Protein AF-A0A7J4PTR2-F1 (afdb_monomer_lite)

pLDDT: mean 73.61, std 22.55, range [26.55, 96.69]

Secondary structure (DSSP, 8-state):
-PPPEEEETT--S--EEHHHHHHH-B-TTS-BEEESS-PPPPHHHHHHGGGS-HHHHHHHHHHHHHTTSS-HHHHHHHHHHTT--SS---SPPPEEEEEEE---TTS----HHHHHHHHHHHHTT-SSEEEEEEE-SSHHHHHHHHHHH--SEEEEES-----S--GGGG--SS---------PPPP--PPPPPPPP-

Sequence (198 aa):
MKKIMYSSTNGHPELLDFKGALLKGQAPDKGLYVPQEIPRISKDELIGFSEMEYPEIALRVMRPYLGNLIPEEDLVAILKDAHDFPEPLENPRPLRLFFAASSPTDLVNLEYELEVKYLLRAISGLEDIAFDSGDLGSFQDLRDHVEQFQPHVVHLTGHGSVVKKCPCADRWTGQTRRSARSARPRWTTFRPWATSPP

Structure (mmCIF, N/CA/C/O backbone):
data_AF-A0A7J4PTR2-F1
#
_entry.id   AF-A0A7J4PTR2-F1
#
loop_
_atom_site.group_PDB
_atom_site.id
_atom_site.type_symbol
_atom_site.label_atom_id
_atom_site.label_alt_id
_atom_site.label_comp_id
_atom_site.label_asym_id
_atom_site.label_entity_id
_atom_site.label_seq_id
_atom_site.pdbx_PDB_ins_code
_atom_site.Cartn_x
_atom_site.Cartn_y
_atom_site.Cartn_z
_atom_site.occupancy
_atom_site.B_iso_or_equiv
_atom_site.auth_seq_id
_atom_site.auth_comp_id
_atom_site.auth_asym_id
_atom_site.auth_atom_id
_atom_site.pdbx_PDB_model_num
ATOM 1 N N . MET A 1 1 ? -11.845 9.930 -15.629 1.00 65.88 1 MET A N 1
ATOM 2 C CA . MET A 1 1 ? -10.702 9.890 -14.686 1.00 65.88 1 MET A CA 1
ATOM 3 C C . MET A 1 1 ? -9.398 9.856 -15.464 1.00 65.88 1 MET A C 1
ATOM 5 O O . MET A 1 1 ? -9.382 9.317 -16.566 1.00 65.88 1 MET A O 1
ATOM 9 N N . LYS A 1 2 ? -8.324 10.437 -14.915 1.00 77.25 2 LYS A N 1
ATOM 10 C CA . LYS A 1 2 ? -6.976 10.332 -15.491 1.00 77.25 2 LYS A CA 1
ATOM 11 C C . LYS A 1 2 ? -6.468 8.899 -15.311 1.00 77.25 2 LYS A C 1
ATOM 13 O O . LYS A 1 2 ? -6.647 8.314 -14.250 1.00 77.25 2 LYS A O 1
ATOM 18 N N . LYS A 1 3 ? -5.863 8.342 -16.356 1.00 86.75 3 LYS A N 1
ATOM 19 C CA . LYS A 1 3 ? -5.281 6.998 -16.353 1.00 86.75 3 LYS A CA 1
ATOM 20 C C . LYS A 1 3 ? -3.864 7.056 -15.771 1.00 86.75 3 LYS A C 1
ATOM 22 O O . LYS A 1 3 ? -3.062 7.857 -16.247 1.00 86.75 3 LYS A O 1
ATOM 27 N N . ILE A 1 4 ? -3.575 6.243 -14.753 1.00 94.94 4 ILE A N 1
ATOM 28 C CA . ILE A 1 4 ? -2.247 6.159 -14.126 1.00 94.94 4 ILE A CA 1
ATOM 29 C C . ILE A 1 4 ? -1.371 5.190 -14.920 1.00 94.94 4 ILE A C 1
ATOM 31 O O . ILE A 1 4 ? -1.803 4.092 -15.276 1.00 94.94 4 ILE A O 1
ATOM 35 N N . MET A 1 5 ? -0.143 5.621 -15.196 1.00 95.56 5 MET A N 1
ATOM 36 C CA . MET A 1 5 ? 0.878 4.813 -15.856 1.00 95.56 5 MET A CA 1
ATOM 37 C C . MET A 1 5 ? 1.827 4.213 -14.819 1.00 95.56 5 MET A C 1
ATOM 39 O O . MET A 1 5 ? 2.016 4.778 -13.745 1.00 95.56 5 MET A O 1
ATOM 43 N N . TYR A 1 6 ? 2.434 3.085 -15.160 1.00 96.69 6 TYR A N 1
ATOM 44 C CA . TYR A 1 6 ? 3.312 2.290 -14.318 1.00 96.69 6 TYR A CA 1
ATOM 45 C C . TYR A 1 6 ? 4.692 2.187 -14.962 1.00 96.69 6 TYR A C 1
ATOM 47 O O . TYR A 1 6 ? 4.808 1.876 -16.149 1.00 96.69 6 TYR A O 1
ATOM 55 N N . SER A 1 7 ? 5.732 2.429 -14.168 1.00 96.56 7 SER A N 1
ATOM 56 C CA . SER A 1 7 ? 7.142 2.341 -14.562 1.00 96.56 7 SER A CA 1
ATOM 57 C C . SER A 1 7 ? 7.864 1.263 -13.762 1.00 96.56 7 SER A C 1
ATOM 59 O O . SER A 1 7 ? 7.457 0.950 -12.644 1.00 96.56 7 SER A O 1
ATOM 61 N N . SER A 1 8 ? 8.955 0.722 -14.307 1.00 96.25 8 SER A N 1
ATOM 62 C CA . SER A 1 8 ? 9.816 -0.192 -13.551 1.00 96.25 8 SER A CA 1
ATOM 63 C C . SER A 1 8 ? 10.623 0.552 -12.485 1.00 96.25 8 SER A C 1
ATOM 65 O O . SER A 1 8 ? 11.192 1.610 -12.758 1.00 96.25 8 SER A O 1
ATOM 67 N N . THR A 1 9 ? 10.760 -0.043 -11.300 1.00 93.81 9 THR A N 1
ATOM 68 C CA . THR A 1 9 ? 11.669 0.430 -10.239 1.00 93.81 9 THR A CA 1
ATOM 69 C C . THR A 1 9 ? 13.143 0.458 -10.655 1.00 93.81 9 THR A C 1
ATOM 71 O O . THR A 1 9 ? 13.921 1.188 -10.051 1.00 93.81 9 THR A O 1
ATOM 74 N N . ASN A 1 10 ? 13.532 -0.318 -11.673 1.00 94.44 10 ASN A N 1
ATOM 75 C CA . ASN A 1 10 ? 14.910 -0.403 -12.170 1.00 94.44 10 ASN A CA 1
ATOM 76 C C . ASN A 1 10 ? 15.168 0.510 -13.388 1.00 94.44 10 ASN A C 1
ATOM 78 O O . ASN A 1 10 ? 16.285 0.549 -13.904 1.00 94.44 10 ASN A O 1
ATOM 82 N N . GLY A 1 11 ? 14.166 1.286 -13.820 1.00 91.06 11 GLY A N 1
ATOM 83 C CA . GLY A 1 11 ? 14.326 2.312 -14.851 1.00 91.06 11 GLY A CA 1
ATOM 84 C C . GLY A 1 11 ? 14.142 1.839 -16.295 1.00 91.06 11 GLY A C 1
ATOM 85 O O . GLY A 1 11 ? 14.478 2.592 -17.210 1.00 91.06 11 GLY A O 1
ATOM 86 N N . HIS A 1 12 ? 13.600 0.637 -16.540 1.00 92.06 12 HIS A N 1
ATOM 87 C CA . HIS A 1 12 ? 13.198 0.239 -17.894 1.00 92.06 12 HIS A CA 1
ATOM 88 C C . HIS A 1 12 ? 12.240 1.274 -18.521 1.00 92.06 12 HIS A C 1
ATOM 90 O O . HIS A 1 12 ? 11.290 1.703 -17.860 1.00 92.06 12 HIS A O 1
ATOM 96 N N . PRO A 1 13 ? 12.445 1.664 -19.796 1.00 91.81 13 PRO A N 1
ATOM 97 C CA . PRO A 1 13 ? 11.768 2.815 -20.407 1.00 91.81 13 PRO A CA 1
ATOM 98 C C . PRO A 1 13 ? 10.290 2.582 -20.752 1.00 91.81 13 PRO A C 1
ATOM 100 O O . PRO A 1 13 ? 9.563 3.526 -21.052 1.00 91.81 13 PRO A O 1
ATOM 103 N N . GLU A 1 14 ? 9.840 1.330 -20.762 1.00 93.12 14 GLU A N 1
ATOM 104 C CA . GLU A 1 14 ? 8.458 0.982 -21.090 1.00 93.12 14 GLU A CA 1
ATOM 105 C C . GLU A 1 14 ? 7.494 1.381 -19.968 1.00 93.12 14 GLU A C 1
ATOM 107 O O . GLU A 1 14 ? 7.627 0.935 -18.826 1.00 93.12 14 GLU A O 1
ATOM 112 N N . LEU A 1 15 ? 6.484 2.170 -20.334 1.00 95.38 15 LEU A N 1
ATOM 113 C CA . LEU A 1 15 ? 5.376 2.543 -19.465 1.00 95.38 15 LEU A CA 1
ATOM 114 C C . LEU A 1 15 ? 4.139 1.735 -19.825 1.00 95.38 15 LEU A C 1
ATOM 116 O O . LEU A 1 15 ? 3.726 1.702 -20.984 1.00 95.38 15 LEU A O 1
ATOM 120 N N . LEU A 1 16 ? 3.524 1.129 -18.816 1.00 95.31 16 LEU A N 1
ATOM 121 C CA . LEU A 1 16 ? 2.303 0.345 -18.973 1.00 95.31 16 LEU A CA 1
ATOM 122 C C . LEU A 1 16 ? 1.160 0.974 -18.194 1.00 95.31 16 LEU A C 1
ATOM 124 O O . LEU A 1 16 ? 1.367 1.728 -17.251 1.00 95.31 16 LEU A O 1
ATOM 128 N N . ASP A 1 17 ? -0.066 0.673 -18.588 1.00 94.69 17 ASP A N 1
ATOM 129 C CA . ASP A 1 17 ? -1.208 0.914 -17.719 1.00 94.69 17 ASP A CA 1
ATOM 130 C C . ASP A 1 17 ? -1.363 -0.222 -16.699 1.00 94.69 17 ASP A C 1
ATOM 132 O O . ASP A 1 17 ? -0.625 -1.208 -16.744 1.00 94.69 17 ASP A O 1
ATOM 136 N N . PHE A 1 18 ? -2.331 -0.106 -15.785 1.00 94.94 18 PHE A N 1
ATOM 137 C CA . PHE A 1 18 ? -2.573 -1.149 -14.784 1.00 94.94 18 PHE A CA 1
ATOM 138 C C . PHE A 1 18 ? -2.776 -2.533 -15.416 1.00 94.94 18 PHE A C 1
ATOM 140 O O . PHE A 1 18 ? -2.207 -3.511 -14.94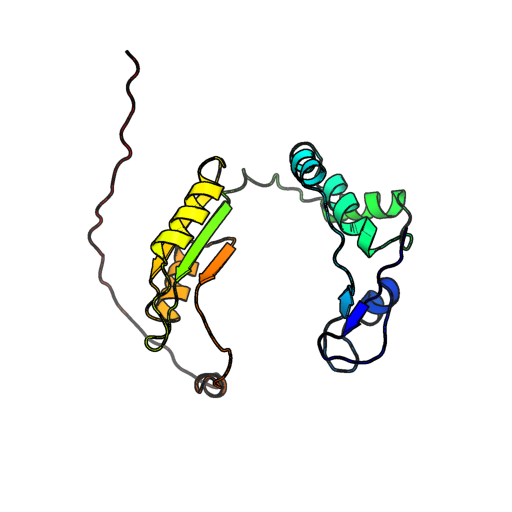3 1.00 94.94 18 PHE A O 1
ATOM 147 N N . LYS A 1 19 ? -3.547 -2.627 -16.512 1.00 95.06 19 LYS A N 1
ATOM 148 C CA . LYS A 1 19 ? -3.805 -3.900 -17.202 1.00 95.06 19 LYS A CA 1
ATOM 149 C C . LYS A 1 19 ? -2.508 -4.511 -17.733 1.00 95.06 19 LYS A C 1
ATOM 151 O O . LYS A 1 19 ? -2.275 -5.701 -17.544 1.00 95.06 19 LYS A O 1
ATOM 156 N N . GLY A 1 20 ? -1.675 -3.708 -18.390 1.00 94.88 20 GLY A N 1
ATOM 157 C CA . GLY A 1 20 ? -0.383 -4.137 -18.912 1.00 94.88 20 GLY A CA 1
ATOM 158 C C . GLY A 1 20 ? 0.564 -4.570 -17.798 1.00 94.88 20 GLY A C 1
ATOM 159 O O . GLY A 1 20 ? 1.147 -5.646 -17.889 1.00 94.88 20 GLY A O 1
ATOM 160 N N . ALA A 1 21 ? 0.671 -3.777 -16.729 1.00 95.00 21 ALA A N 1
ATOM 161 C CA . ALA A 1 21 ? 1.495 -4.105 -15.569 1.00 95.00 21 ALA A CA 1
ATOM 162 C C . ALA A 1 21 ? 1.035 -5.408 -14.891 1.00 95.00 21 ALA A C 1
ATOM 164 O O . ALA A 1 21 ? 1.861 -6.275 -14.612 1.00 95.00 21 ALA A O 1
ATOM 165 N N . LEU A 1 22 ? -0.278 -5.586 -14.705 1.00 94.19 22 LEU A N 1
ATOM 166 C CA . LEU A 1 22 ? -0.866 -6.786 -14.109 1.00 94.19 22 LEU A CA 1
ATOM 167 C C . LEU A 1 22 ? -0.578 -8.042 -14.940 1.00 94.19 22 LEU A C 1
ATOM 169 O O . LEU A 1 22 ? -0.133 -9.048 -14.398 1.00 94.19 22 LEU A O 1
ATOM 173 N N . LEU A 1 23 ? -0.822 -7.988 -16.254 1.00 94.88 23 LEU A N 1
ATOM 174 C CA . LEU A 1 23 ? -0.641 -9.144 -17.139 1.00 94.88 23 LEU A CA 1
ATOM 175 C C . LEU A 1 23 ? 0.831 -9.499 -17.354 1.00 94.88 23 LEU A C 1
ATOM 177 O O . LEU A 1 23 ? 1.154 -10.663 -17.580 1.00 94.88 23 LEU A O 1
ATOM 181 N N . LYS A 1 24 ? 1.723 -8.508 -17.303 1.00 94.38 24 LYS A N 1
ATOM 182 C CA . LYS A 1 24 ? 3.162 -8.722 -17.465 1.00 94.38 24 LYS A CA 1
ATOM 183 C C . LYS A 1 24 ? 3.826 -9.224 -16.182 1.00 94.38 24 LYS A C 1
ATOM 185 O O . LYS A 1 24 ? 4.799 -9.970 -16.255 1.00 94.38 24 LYS A O 1
ATOM 190 N N . GLY A 1 25 ? 3.301 -8.840 -15.019 1.00 92.94 25 GLY A N 1
ATOM 191 C CA . GLY A 1 25 ? 3.857 -9.204 -13.721 1.00 92.94 25 GLY A CA 1
ATOM 192 C C . GLY A 1 25 ? 5.179 -8.484 -13.452 1.00 92.94 25 GLY A C 1
ATOM 193 O O . GLY A 1 25 ? 5.188 -7.319 -13.059 1.00 92.94 25 GLY A O 1
ATOM 194 N N . GLN A 1 26 ? 6.306 -9.172 -13.647 1.00 93.31 26 GLN A N 1
ATOM 195 C CA . GLN A 1 26 ? 7.640 -8.601 -13.434 1.00 93.31 26 GLN A CA 1
ATOM 196 C C . GLN A 1 26 ? 8.107 -7.809 -14.665 1.00 93.31 26 GLN A C 1
ATOM 198 O O . GLN A 1 26 ? 7.910 -8.232 -15.807 1.00 93.31 26 GLN A O 1
ATOM 203 N N . ALA A 1 27 ? 8.753 -6.662 -14.444 1.00 93.12 27 ALA A N 1
ATOM 204 C CA . ALA A 1 27 ? 9.316 -5.875 -15.534 1.00 93.12 27 ALA A CA 1
ATOM 205 C C . ALA A 1 27 ? 10.506 -6.607 -16.202 1.00 93.12 27 ALA A C 1
ATOM 207 O O . ALA A 1 27 ? 11.182 -7.411 -15.552 1.00 93.12 27 ALA A O 1
ATOM 208 N N . PRO A 1 28 ? 10.817 -6.337 -17.488 1.00 91.94 28 PRO A N 1
ATOM 209 C CA . PRO A 1 28 ? 11.892 -7.034 -18.212 1.00 91.94 28 PRO A CA 1
ATOM 210 C C . PRO A 1 28 ? 13.283 -6.887 -17.579 1.00 91.94 28 PRO A C 1
ATOM 212 O O . PRO A 1 28 ? 14.132 -7.767 -17.700 1.00 91.94 28 PRO A O 1
ATOM 215 N N . ASP A 1 29 ? 13.509 -5.781 -16.875 1.00 92.81 29 ASP A N 1
ATOM 216 C CA . ASP A 1 29 ? 14.728 -5.465 -16.129 1.00 92.81 29 ASP A CA 1
ATOM 217 C C . ASP A 1 29 ? 14.736 -6.050 -14.703 1.00 92.81 29 ASP A C 1
ATOM 219 O O . ASP A 1 29 ? 15.536 -5.636 -13.861 1.00 92.81 29 ASP A O 1
ATOM 223 N N . LYS A 1 30 ? 13.837 -7.005 -14.421 1.00 92.88 30 LYS A N 1
ATOM 224 C CA . LYS A 1 30 ? 13.610 -7.632 -13.109 1.00 92.88 30 LYS A CA 1
ATOM 225 C C . LYS A 1 30 ? 13.152 -6.657 -12.016 1.00 92.88 30 LYS A C 1
ATOM 227 O O . LYS A 1 30 ? 13.164 -7.019 -10.841 1.00 92.88 30 LYS A O 1
ATOM 232 N N . GLY A 1 31 ? 12.760 -5.437 -12.385 1.00 92.12 31 GLY A N 1
ATOM 233 C CA . GLY A 1 31 ? 12.116 -4.494 -11.480 1.00 92.12 31 GLY A CA 1
ATOM 234 C C . GLY A 1 31 ? 10.638 -4.820 -11.256 1.00 92.12 31 GLY A C 1
ATOM 235 O O . GLY A 1 31 ? 10.073 -5.742 -11.852 1.00 92.12 31 GLY A O 1
ATOM 236 N N . LEU A 1 32 ? 10.001 -4.037 -10.388 1.00 94.88 32 LEU A N 1
ATOM 237 C CA . LEU A 1 32 ? 8.560 -4.092 -10.147 1.00 94.88 32 LEU A CA 1
ATOM 238 C C . LEU A 1 32 ? 7.879 -2.903 -10.822 1.00 94.88 32 LEU A C 1
ATOM 240 O O . LEU A 1 32 ? 8.439 -1.809 -10.868 1.00 94.88 32 LEU A O 1
ATOM 244 N N . TYR A 1 33 ? 6.665 -3.105 -11.329 1.00 96.06 33 TYR A N 1
ATOM 245 C CA . TYR A 1 33 ? 5.853 -2.001 -11.827 1.00 96.06 33 TYR A CA 1
ATOM 246 C C . TYR A 1 33 ? 5.258 -1.214 -10.659 1.00 96.06 33 TYR A C 1
ATOM 248 O O . TYR A 1 33 ? 4.528 -1.762 -9.836 1.00 96.06 33 TYR A O 1
ATOM 256 N N . VAL A 1 34 ? 5.544 0.085 -10.613 1.00 95.75 34 VAL A N 1
ATOM 257 C CA . VAL A 1 34 ? 4.998 1.031 -9.632 1.00 95.75 34 VAL A CA 1
ATOM 258 C C . VAL A 1 34 ? 4.281 2.172 -10.351 1.00 95.75 34 VAL A C 1
ATOM 260 O O . VAL A 1 34 ? 4.706 2.555 -11.444 1.00 95.75 34 VAL A O 1
ATOM 263 N N . PRO A 1 35 ? 3.192 2.717 -9.786 1.00 95.94 35 PRO A N 1
ATOM 264 C CA . PRO A 1 35 ? 2.474 3.823 -10.405 1.00 95.94 35 PRO A CA 1
ATOM 265 C C . PRO A 1 35 ? 3.345 5.087 -10.413 1.00 95.94 35 PRO A C 1
ATOM 267 O O . PRO A 1 35 ? 4.014 5.395 -9.429 1.00 95.94 35 PRO A O 1
ATOM 270 N N . GLN A 1 36 ? 3.306 5.849 -11.506 1.00 95.06 36 GLN A N 1
ATOM 271 C CA . GLN A 1 36 ? 4.031 7.121 -11.625 1.00 95.06 36 GLN A CA 1
ATOM 272 C C . GLN A 1 36 ? 3.491 8.208 -10.690 1.00 95.06 36 GLN A C 1
ATOM 274 O O . GLN A 1 36 ? 4.206 9.142 -10.339 1.00 95.06 36 GLN A O 1
ATOM 279 N N . GLU A 1 37 ? 2.225 8.096 -10.295 1.00 93.00 37 GLU A N 1
ATOM 280 C CA . GLU A 1 37 ? 1.564 9.019 -9.383 1.00 93.00 37 GLU A CA 1
ATOM 281 C C . GLU A 1 37 ? 0.821 8.213 -8.320 1.00 93.00 37 GLU A C 1
ATOM 283 O O . GLU A 1 37 ? 0.115 7.256 -8.638 1.00 93.00 37 GLU A O 1
ATOM 288 N N . ILE A 1 38 ? 0.960 8.617 -7.057 1.00 94.00 38 ILE A N 1
ATOM 289 C CA . ILE A 1 38 ? 0.180 8.063 -5.949 1.00 94.00 38 ILE A CA 1
ATOM 290 C C . ILE A 1 38 ? -1.062 8.954 -5.770 1.00 94.00 38 ILE A C 1
ATOM 292 O O . ILE A 1 38 ? -0.904 10.136 -5.438 1.00 94.00 38 ILE A O 1
ATOM 296 N N . PRO A 1 39 ? -2.283 8.432 -5.999 1.00 92.81 39 PRO A N 1
ATOM 297 C CA . PRO A 1 39 ? -3.530 9.125 -5.699 1.00 92.81 39 PRO A CA 1
ATOM 298 C C . PRO A 1 39 ? -3.541 9.639 -4.263 1.00 92.81 39 PRO A C 1
ATOM 300 O O . PRO A 1 39 ? -3.171 8.928 -3.330 1.00 92.81 39 PRO A O 1
ATOM 303 N N . ARG A 1 40 ? -3.973 10.885 -4.083 1.00 93.06 40 ARG A N 1
ATOM 304 C CA . ARG A 1 40 ? -4.115 11.478 -2.755 1.00 93.06 40 ARG A CA 1
ATOM 305 C C . ARG A 1 40 ? -5.539 11.285 -2.269 1.00 93.06 40 ARG A C 1
ATOM 307 O O . ARG A 1 40 ? -6.472 11.665 -2.969 1.00 93.06 40 ARG A O 1
ATOM 314 N N . ILE A 1 41 ? -5.667 10.755 -1.062 1.00 92.56 41 ILE A N 1
ATOM 315 C CA . ILE A 1 41 ? -6.923 10.692 -0.319 1.00 92.56 41 ILE A CA 1
ATOM 316 C C . ILE A 1 41 ? -6.925 11.884 0.638 1.00 92.56 41 ILE A C 1
ATOM 318 O O . ILE A 1 41 ? -5.910 12.165 1.284 1.00 92.56 41 ILE A O 1
ATOM 322 N N . SER A 1 42 ? -8.019 12.645 0.665 1.00 93.56 42 SER A N 1
ATOM 323 C CA . SER A 1 42 ? -8.112 13.816 1.538 1.00 93.56 42 SER A CA 1
ATOM 324 C C . SER A 1 42 ? -8.240 13.390 3.003 1.00 93.56 42 SER A C 1
ATOM 326 O O . SER A 1 42 ? -8.644 12.270 3.311 1.00 93.56 42 SER A O 1
ATOM 328 N N . LYS A 1 43 ? -7.909 14.294 3.931 1.00 91.88 43 LYS A N 1
ATOM 329 C CA . LYS A 1 43 ? -8.070 14.016 5.363 1.00 91.88 43 LYS A CA 1
ATOM 330 C C . LYS A 1 43 ? -9.534 13.736 5.723 1.00 91.88 43 LYS A C 1
ATOM 332 O O . LYS A 1 43 ? -9.790 12.819 6.491 1.00 91.88 43 LYS A O 1
ATOM 337 N N . ASP A 1 44 ? -10.466 14.492 5.148 1.00 93.50 44 ASP A N 1
ATOM 338 C CA . ASP A 1 44 ? -11.901 14.321 5.399 1.00 93.50 44 ASP A CA 1
ATOM 339 C C . ASP A 1 44 ? -12.404 12.972 4.870 1.00 93.50 44 ASP A C 1
ATOM 341 O O . ASP A 1 44 ? -13.198 12.305 5.524 1.00 93.50 44 ASP A O 1
ATOM 345 N N . GLU A 1 45 ? -11.889 12.529 3.720 1.00 92.31 45 GLU A N 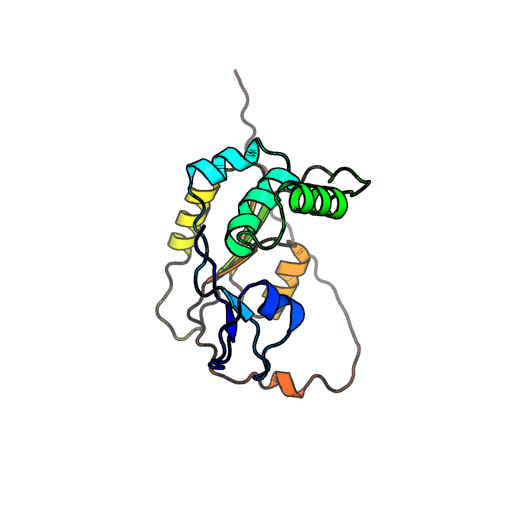1
ATOM 346 C CA . GLU A 1 45 ? -12.212 11.216 3.161 1.00 92.31 45 GLU A CA 1
ATOM 347 C C . GLU A 1 45 ? -11.650 10.077 4.021 1.00 92.31 45 GLU A C 1
ATOM 349 O O . GLU A 1 45 ? -12.368 9.121 4.293 1.00 92.31 45 GLU A O 1
ATOM 354 N N . LEU A 1 46 ? -10.417 10.210 4.526 1.00 92.31 46 LEU A N 1
ATOM 355 C CA . LEU A 1 46 ? -9.838 9.245 5.467 1.00 92.31 46 LEU A CA 1
ATOM 356 C C . LEU A 1 46 ? -10.625 9.156 6.778 1.00 92.31 46 LEU A C 1
ATOM 358 O O . LEU A 1 46 ? -10.780 8.061 7.308 1.00 92.31 46 LEU A O 1
ATOM 362 N N . ILE A 1 47 ? -11.114 10.284 7.303 1.00 90.94 47 ILE A N 1
ATOM 363 C CA . ILE A 1 47 ? -11.973 10.290 8.495 1.00 90.94 47 ILE A CA 1
ATOM 364 C C . ILE A 1 47 ? -13.289 9.569 8.189 1.00 90.94 47 ILE A C 1
ATOM 366 O O . ILE A 1 47 ? -13.718 8.742 8.981 1.00 90.94 47 ILE A O 1
ATOM 370 N N . GLY A 1 48 ? -13.888 9.810 7.020 1.00 91.12 48 GLY A N 1
ATOM 371 C CA . GLY A 1 48 ? -15.122 9.137 6.611 1.00 91.12 48 GLY A CA 1
ATOM 372 C C . GLY A 1 48 ? -14.996 7.616 6.470 1.00 91.12 48 GLY A C 1
ATOM 373 O O . GLY A 1 48 ? -16.001 6.919 6.558 1.00 91.12 48 GLY A O 1
ATOM 374 N N . PHE A 1 49 ? -13.787 7.072 6.294 1.00 92.50 49 PHE A N 1
ATOM 375 C CA . PHE A 1 49 ? -13.589 5.623 6.188 1.00 92.50 49 PHE A CA 1
ATOM 376 C C . PHE A 1 49 ? -13.943 4.866 7.471 1.00 92.50 49 PHE A C 1
ATOM 378 O O . PHE A 1 49 ? -14.288 3.695 7.377 1.00 92.50 49 PHE A O 1
ATOM 385 N N . SER A 1 50 ? -13.904 5.493 8.653 1.00 86.75 50 SER A N 1
ATOM 386 C CA . SER A 1 50 ? -14.290 4.809 9.899 1.00 86.75 50 SER A CA 1
ATOM 387 C C . SER A 1 50 ? -15.770 4.423 9.952 1.00 86.75 50 SER A C 1
ATOM 389 O O . SER A 1 50 ? -16.151 3.594 10.770 1.00 86.75 50 SER A O 1
ATOM 391 N N . GLU A 1 51 ? -16.601 5.043 9.113 1.00 90.56 51 GLU A N 1
ATOM 392 C CA . GLU A 1 51 ? -18.046 4.809 9.039 1.00 90.56 51 GLU A CA 1
ATOM 393 C C . GLU A 1 51 ? -18.444 3.919 7.846 1.00 90.56 51 GLU A C 1
ATOM 395 O O . GLU A 1 51 ? -19.630 3.681 7.633 1.00 90.56 51 GLU A O 1
ATOM 400 N N . MET A 1 52 ? -17.473 3.456 7.048 1.00 88.44 52 MET A N 1
ATOM 401 C CA . MET A 1 52 ? -17.707 2.693 5.819 1.00 88.44 52 MET A CA 1
ATOM 402 C C . MET A 1 52 ? -17.419 1.207 6.005 1.00 88.44 52 MET A C 1
ATOM 404 O O . MET A 1 52 ? -16.521 0.808 6.747 1.00 88.44 52 MET A O 1
ATOM 408 N N . GLU A 1 53 ? -18.124 0.382 5.236 1.00 86.50 53 GLU A N 1
ATOM 409 C CA . GLU A 1 53 ? -17.816 -1.042 5.147 1.00 86.50 53 GLU A CA 1
ATOM 410 C C . GLU A 1 53 ? -16.513 -1.263 4.364 1.00 86.50 53 GLU A C 1
ATOM 412 O O . GLU A 1 53 ? -16.197 -0.542 3.410 1.00 86.50 53 GLU A O 1
ATOM 417 N N . TYR A 1 54 ? -15.754 -2.306 4.712 1.00 85.38 54 TYR A N 1
ATOM 418 C CA . TYR A 1 54 ? -14.452 -2.580 4.090 1.00 85.38 54 TYR A CA 1
ATOM 419 C C . TYR A 1 54 ? -14.481 -2.611 2.544 1.00 85.38 54 TYR A C 1
ATOM 421 O O . TYR A 1 54 ? -13.612 -1.983 1.929 1.00 85.38 54 TYR A O 1
ATOM 429 N N . PRO A 1 55 ? -15.464 -3.255 1.871 1.00 88.94 55 PRO A N 1
ATOM 430 C CA . PRO A 1 55 ? -15.531 -3.254 0.408 1.00 88.94 55 PRO A CA 1
ATOM 431 C C . PRO A 1 55 ? -15.702 -1.855 -0.199 1.00 88.94 55 PRO A C 1
ATOM 433 O O . PRO A 1 55 ? -15.224 -1.602 -1.306 1.00 88.94 55 PRO A O 1
ATOM 436 N N . GLU A 1 56 ? -16.353 -0.933 0.513 1.00 90.19 56 GLU A N 1
ATOM 437 C CA . GLU A 1 56 ? -16.543 0.450 0.068 1.00 90.19 56 GLU A CA 1
ATOM 438 C C . GLU A 1 56 ? -15.234 1.234 0.161 1.00 90.19 56 GLU A C 1
ATOM 440 O O . GLU A 1 56 ? -14.850 1.919 -0.792 1.00 90.19 56 GLU A O 1
ATOM 445 N N . ILE A 1 57 ? -14.499 1.062 1.266 1.00 93.31 57 ILE A N 1
ATOM 446 C CA . ILE A 1 57 ? -13.155 1.628 1.439 1.00 93.31 57 ILE A CA 1
ATOM 447 C C . ILE A 1 57 ? -12.226 1.090 0.344 1.00 93.31 57 ILE A C 1
ATOM 449 O O . ILE A 1 57 ? -11.555 1.863 -0.344 1.00 93.31 57 ILE A O 1
ATOM 453 N N . ALA A 1 58 ? -12.218 -0.229 0.129 1.00 93.00 58 ALA A N 1
ATOM 454 C CA . ALA A 1 58 ? -11.388 -0.879 -0.879 1.00 93.00 58 ALA A CA 1
ATOM 455 C C . ALA A 1 58 ? -11.699 -0.367 -2.294 1.00 93.00 58 ALA A C 1
ATOM 457 O O . ALA A 1 58 ? -10.780 -0.025 -3.042 1.00 93.00 58 ALA A O 1
ATOM 458 N N . LEU A 1 59 ? -12.983 -0.223 -2.644 1.00 92.81 59 LEU A N 1
ATOM 459 C CA . LEU A 1 59 ? -13.415 0.378 -3.907 1.00 92.81 59 LEU A CA 1
ATOM 460 C C . LEU A 1 59 ? -12.819 1.780 -4.069 1.00 92.81 59 LEU A C 1
ATOM 462 O O . LEU A 1 59 ? -12.251 2.097 -5.117 1.00 92.81 59 LEU A O 1
ATOM 466 N N . ARG A 1 60 ? -12.922 2.609 -3.030 1.00 93.00 60 ARG A N 1
ATOM 467 C CA . ARG A 1 60 ? -12.489 4.009 -3.049 1.00 93.00 60 ARG A CA 1
ATOM 468 C C . ARG A 1 60 ? -10.977 4.153 -3.200 1.00 93.00 60 ARG A C 1
ATOM 470 O O . ARG A 1 60 ? -10.513 4.991 -3.972 1.00 93.00 60 ARG A O 1
ATOM 477 N N . VAL A 1 61 ? -10.217 3.285 -2.534 1.00 94.12 61 VAL A N 1
ATOM 478 C CA . VAL A 1 61 ? -8.750 3.232 -2.610 1.00 94.12 61 VAL A CA 1
ATOM 479 C C . VAL A 1 61 ? -8.270 2.666 -3.951 1.00 94.12 61 VAL A C 1
ATOM 481 O O . VAL A 1 61 ? -7.309 3.179 -4.523 1.00 94.12 61 VAL A O 1
ATOM 484 N N . MET A 1 62 ? -8.919 1.627 -4.485 1.00 93.56 62 MET A N 1
ATOM 485 C CA . MET A 1 62 ? -8.461 0.935 -5.698 1.00 93.56 62 MET A CA 1
ATOM 486 C C . MET A 1 62 ? -8.885 1.629 -6.997 1.00 93.56 62 MET A C 1
ATOM 488 O O . MET A 1 62 ? -8.143 1.592 -7.984 1.00 93.56 62 MET A O 1
ATOM 492 N N . ARG A 1 63 ? -10.052 2.289 -7.022 1.00 92.62 63 ARG A N 1
ATOM 493 C CA . ARG A 1 63 ? -10.619 2.912 -8.231 1.00 92.62 63 ARG A CA 1
ATOM 494 C C . ARG A 1 63 ? -9.654 3.872 -8.945 1.00 92.62 63 ARG A C 1
ATOM 496 O O . ARG A 1 63 ? -9.559 3.775 -10.170 1.00 92.62 63 ARG A O 1
ATOM 503 N N . PRO A 1 64 ? -8.899 4.754 -8.261 1.00 93.19 64 PRO A N 1
ATOM 504 C CA . PRO A 1 64 ? -7.940 5.638 -8.924 1.00 93.19 64 PRO A CA 1
ATOM 505 C C . PRO A 1 64 ? -6.831 4.907 -9.694 1.00 93.19 64 PRO A C 1
ATOM 507 O O . PRO A 1 64 ? -6.414 5.384 -10.747 1.00 93.19 64 PRO A O 1
ATOM 510 N N . TYR A 1 65 ? -6.383 3.746 -9.206 1.00 94.00 65 TYR A N 1
ATOM 511 C CA . TYR A 1 65 ? -5.350 2.933 -9.856 1.00 94.00 65 TYR A CA 1
ATOM 512 C C . TYR A 1 65 ? -5.892 2.154 -11.059 1.00 94.00 65 TYR A C 1
ATOM 514 O O . TYR A 1 65 ? -5.234 2.057 -12.094 1.00 94.00 65 TYR A O 1
ATOM 522 N N . LEU A 1 66 ? -7.111 1.626 -10.934 1.00 92.81 66 LEU A N 1
ATOM 523 C CA . LEU A 1 66 ? -7.770 0.833 -11.976 1.00 92.81 66 LEU A CA 1
ATOM 524 C C . LEU A 1 66 ? -8.375 1.701 -13.090 1.00 92.81 66 LEU A C 1
ATOM 526 O O . LEU A 1 66 ? -8.546 1.243 -14.223 1.00 92.81 66 LEU A O 1
ATOM 530 N N . GLY A 1 67 ? -8.731 2.950 -12.780 1.00 88.38 67 GLY A N 1
ATOM 531 C CA . GLY A 1 67 ? -9.518 3.805 -13.660 1.00 88.38 67 GLY A CA 1
ATOM 532 C C . GLY A 1 67 ? -10.821 3.115 -14.081 1.00 88.38 67 GLY A C 1
ATOM 533 O O . GLY A 1 67 ? -11.567 2.597 -13.249 1.00 88.38 67 GLY A O 1
ATOM 534 N N . ASN A 1 68 ? -11.067 3.077 -15.392 1.00 88.69 68 ASN A N 1
ATOM 535 C CA . ASN A 1 68 ? -12.257 2.457 -15.987 1.00 88.69 68 ASN A CA 1
ATOM 536 C C . ASN A 1 68 ? -11.996 1.023 -16.486 1.00 88.69 68 ASN A C 1
ATOM 538 O O . ASN A 1 68 ? -12.723 0.540 -17.349 1.00 88.69 68 ASN A O 1
ATOM 542 N N . LEU A 1 69 ? -10.924 0.364 -16.026 1.00 91.62 69 LEU A N 1
ATOM 543 C CA . LEU A 1 69 ? -10.562 -0.976 -16.498 1.00 91.62 69 LEU A CA 1
ATOM 544 C C . LEU A 1 69 ? -11.628 -2.029 -16.168 1.00 91.62 69 LEU A C 1
ATOM 546 O O . LEU A 1 69 ? -11.860 -2.930 -16.968 1.00 91.62 69 LEU A O 1
ATOM 550 N N . ILE A 1 70 ? -12.237 -1.912 -14.989 1.00 92.31 70 ILE A N 1
ATOM 551 C CA . ILE A 1 70 ? -13.263 -2.822 -14.480 1.00 92.31 70 ILE A CA 1
ATOM 552 C C . ILE A 1 70 ? -14.514 -1.976 -14.205 1.00 92.31 70 ILE A C 1
ATOM 554 O O . ILE A 1 70 ? -14.378 -0.956 -13.512 1.00 92.31 70 ILE A O 1
ATOM 558 N N . PRO A 1 71 ? -15.699 -2.348 -14.727 1.00 93.62 71 PRO A N 1
ATOM 559 C CA . PRO A 1 71 ? -16.963 -1.706 -14.373 1.00 93.62 71 PRO A CA 1
ATOM 560 C C . PRO A 1 71 ? -17.165 -1.624 -12.858 1.00 93.62 71 PRO A C 1
ATOM 562 O O . PRO A 1 71 ? -16.567 -2.374 -12.083 1.00 93.62 71 PRO A O 1
ATOM 565 N N . GLU A 1 72 ? -17.961 -0.657 -12.406 1.00 90.38 72 GLU A N 1
ATOM 566 C CA . GLU A 1 72 ? -18.093 -0.423 -10.969 1.00 90.38 72 GLU A CA 1
ATOM 567 C C . GLU A 1 72 ? -18.767 -1.570 -10.232 1.00 90.38 72 GLU A C 1
ATOM 569 O O . GLU A 1 72 ? -18.211 -2.072 -9.256 1.00 90.38 72 GLU A O 1
ATOM 574 N N . GLU A 1 73 ? -19.892 -2.023 -10.773 1.00 92.38 73 GLU A N 1
ATOM 575 C CA . GLU A 1 73 ? -20.641 -3.191 -10.316 1.00 92.38 73 GLU A CA 1
ATOM 576 C C . GLU A 1 73 ? -19.773 -4.452 -10.212 1.00 92.38 73 GLU A C 1
ATOM 578 O O . GLU A 1 73 ? -19.770 -5.107 -9.168 1.00 92.38 73 GLU A O 1
ATOM 583 N N . ASP A 1 74 ? -18.960 -4.729 -11.234 1.00 94.31 74 ASP A N 1
ATOM 584 C CA . ASP A 1 74 ? -18.062 -5.885 -11.259 1.00 94.31 74 ASP A CA 1
ATOM 585 C C . ASP A 1 74 ? -16.974 -5.781 -10.187 1.00 94.31 74 ASP A C 1
ATOM 587 O O . ASP A 1 74 ? -16.692 -6.752 -9.485 1.00 94.31 74 ASP A O 1
ATOM 591 N N . LEU A 1 75 ? -16.363 -4.600 -10.020 1.00 92.81 75 LEU A N 1
ATOM 592 C CA . LEU A 1 75 ? -15.331 -4.421 -8.999 1.00 92.81 75 LEU A CA 1
ATOM 593 C C . LEU A 1 75 ? -15.914 -4.576 -7.592 1.00 92.81 75 LEU A C 1
ATOM 595 O O . LEU A 1 75 ? -15.282 -5.197 -6.746 1.00 92.81 75 LEU A O 1
ATOM 599 N N . VAL A 1 76 ? -17.113 -4.045 -7.339 1.00 91.06 76 VAL A N 1
ATOM 600 C CA . VAL A 1 76 ? -17.795 -4.221 -6.050 1.00 91.06 76 VAL A CA 1
ATOM 601 C C . VAL A 1 76 ? -18.056 -5.699 -5.772 1.00 91.06 76 VAL A C 1
ATOM 603 O O . VAL A 1 76 ? -17.819 -6.150 -4.653 1.00 91.06 76 VAL A O 1
ATOM 606 N N . ALA A 1 77 ? -18.507 -6.460 -6.772 1.00 91.88 77 ALA A N 1
ATOM 607 C CA . ALA A 1 77 ? -18.721 -7.896 -6.628 1.00 91.88 77 ALA A CA 1
ATOM 608 C C . ALA A 1 77 ? -17.415 -8.637 -6.290 1.00 91.88 77 ALA A C 1
ATOM 610 O O . ALA A 1 77 ? -17.388 -9.399 -5.327 1.00 91.88 77 ALA A O 1
ATOM 611 N N . ILE A 1 78 ? -16.322 -8.345 -7.008 1.00 92.50 78 ILE A N 1
ATOM 612 C CA . ILE A 1 78 ? -14.990 -8.921 -6.748 1.00 92.50 78 ILE A CA 1
ATOM 613 C C . ILE A 1 78 ? -14.509 -8.596 -5.330 1.00 92.50 78 ILE A C 1
ATOM 615 O O . ILE A 1 78 ? -13.968 -9.461 -4.651 1.00 92.50 78 ILE A O 1
ATOM 619 N N . LEU A 1 79 ? -14.686 -7.354 -4.872 1.00 91.50 79 LEU A N 1
ATOM 620 C CA . LEU A 1 79 ? -14.229 -6.925 -3.548 1.00 91.50 79 LEU A CA 1
ATOM 621 C C . LEU A 1 79 ? -15.021 -7.569 -2.412 1.00 91.50 79 LEU A C 1
ATOM 623 O O . LEU A 1 79 ? -14.444 -7.876 -1.373 1.00 91.50 79 LEU A O 1
ATOM 627 N N . LYS A 1 80 ? -16.327 -7.776 -2.608 1.00 89.06 80 LYS A N 1
ATOM 628 C CA . LYS A 1 80 ? -17.164 -8.502 -1.648 1.00 89.06 80 LYS A CA 1
ATOM 629 C C . LYS A 1 80 ? -16.759 -9.970 -1.562 1.00 89.06 80 LYS A C 1
ATOM 631 O O . LYS A 1 80 ? -16.576 -10.465 -0.460 1.00 89.06 80 LYS A O 1
ATOM 636 N N . ASP A 1 81 ? -16.559 -10.621 -2.706 1.00 89.25 81 ASP A N 1
ATOM 637 C CA . ASP A 1 81 ? -16.118 -12.020 -2.782 1.00 89.25 81 ASP A CA 1
ATOM 638 C C . ASP A 1 81 ? -14.724 -12.216 -2.160 1.00 89.25 81 ASP A C 1
ATOM 640 O O . ASP A 1 81 ? -14.513 -13.094 -1.330 1.00 89.25 81 ASP A O 1
ATOM 644 N N . ALA A 1 82 ? -13.779 -11.319 -2.463 1.00 87.06 82 ALA A N 1
ATOM 645 C CA . ALA A 1 82 ? -12.428 -11.353 -1.901 1.00 87.06 82 ALA A CA 1
ATOM 646 C C . ALA A 1 82 ? -12.377 -11.128 -0.377 1.00 87.06 82 ALA A C 1
ATOM 648 O O . ALA A 1 82 ? -11.340 -11.387 0.238 1.00 87.06 82 ALA A O 1
ATOM 649 N N . HIS A 1 83 ? -13.457 -10.617 0.221 1.00 74.31 83 HIS A N 1
ATOM 650 C CA . HIS A 1 83 ? -13.555 -10.325 1.648 1.00 74.31 83 HIS A CA 1
ATOM 651 C C . HIS A 1 83 ? -14.590 -11.196 2.384 1.00 74.31 83 HIS A C 1
ATOM 653 O O . HIS A 1 83 ? -14.948 -10.884 3.518 1.00 74.31 83 HIS A O 1
ATOM 659 N N . ASP A 1 84 ? -15.042 -12.301 1.786 1.00 74.19 84 ASP A N 1
ATOM 660 C CA . ASP A 1 84 ? -15.946 -13.261 2.430 1.00 74.19 84 ASP A CA 1
ATOM 661 C C . ASP A 1 84 ? -15.182 -14.183 3.402 1.00 74.19 84 ASP A C 1
ATOM 663 O O . ASP A 1 84 ? -14.971 -15.374 3.161 1.00 74.19 84 ASP A O 1
ATOM 667 N N . PHE A 1 85 ? -14.678 -13.605 4.496 1.00 70.56 85 PHE A N 1
ATOM 668 C CA . PHE A 1 85 ? -14.050 -14.366 5.573 1.00 70.56 85 PHE A CA 1
ATOM 669 C C . PHE A 1 85 ? -15.124 -14.807 6.585 1.00 70.56 85 PHE A C 1
ATOM 671 O O . PHE A 1 85 ? -15.797 -13.957 7.166 1.00 70.56 85 PHE A O 1
ATOM 678 N N . PRO A 1 86 ? -15.285 -16.121 6.841 1.00 58.78 86 PRO A N 1
ATOM 679 C CA . PRO A 1 86 ? -16.373 -16.656 7.669 1.00 58.78 86 PRO A CA 1
ATOM 680 C C . PRO A 1 86 ? -16.220 -16.374 9.172 1.00 58.78 86 PRO A C 1
ATOM 682 O O . PRO A 1 86 ? -17.152 -16.599 9.944 1.00 58.78 86 PRO A O 1
ATOM 685 N N . GLU A 1 87 ? -15.050 -15.911 9.603 1.00 60.03 87 GLU A N 1
ATOM 686 C CA . GLU A 1 87 ? -14.753 -15.605 10.997 1.00 60.03 87 GLU A CA 1
ATOM 687 C C . GLU A 1 87 ? -14.831 -14.088 11.198 1.00 60.03 87 GLU A C 1
ATOM 689 O O . GLU A 1 87 ? -14.131 -13.352 10.495 1.00 60.03 87 GLU A O 1
ATOM 694 N N . PRO A 1 88 ? -15.650 -13.591 12.149 1.00 59.91 88 PRO A N 1
ATOM 695 C CA . PRO A 1 88 ? -15.576 -12.197 12.551 1.00 59.91 88 PRO A CA 1
ATOM 696 C C . PRO A 1 88 ? -14.131 -11.912 12.939 1.00 59.91 88 PRO A C 1
ATOM 698 O O . PRO A 1 88 ? -13.559 -12.657 13.737 1.00 59.91 88 PRO A O 1
ATOM 701 N N . LEU A 1 89 ? -13.543 -10.855 12.377 1.00 58.31 89 LEU A N 1
ATOM 702 C CA . LEU A 1 89 ? -12.268 -10.349 12.864 1.00 58.31 89 LEU A CA 1
ATOM 703 C C . LEU A 1 89 ? -12.450 -10.107 14.366 1.00 58.31 89 LEU A C 1
ATOM 705 O O . LEU A 1 89 ? -13.193 -9.207 14.762 1.00 58.31 89 LEU A O 1
ATOM 709 N N . GLU A 1 90 ? -11.852 -10.968 15.199 1.00 60.00 90 GLU A N 1
ATOM 710 C CA . GLU A 1 90 ? -11.811 -10.751 16.641 1.00 60.00 90 GLU A CA 1
ATOM 711 C C . GLU A 1 90 ? -11.343 -9.318 16.873 1.00 60.00 90 GLU A C 1
ATOM 713 O O . GLU A 1 90 ? -10.476 -8.836 16.136 1.00 60.00 90 GLU A O 1
ATOM 718 N N . ASN A 1 91 ? -11.957 -8.653 17.859 1.00 59.81 91 ASN A N 1
ATOM 719 C CA . ASN A 1 91 ? -11.778 -7.231 18.133 1.00 59.81 91 ASN A CA 1
ATOM 720 C C . ASN A 1 91 ? -10.320 -6.827 17.865 1.00 59.81 91 ASN A C 1
ATOM 722 O O . ASN A 1 91 ? -9.429 -7.404 18.508 1.00 59.81 91 ASN A O 1
ATOM 726 N N . PRO A 1 92 ? -10.053 -5.957 16.869 1.00 62.25 92 PRO A N 1
ATOM 727 C CA . PRO A 1 92 ? -8.705 -5.765 16.374 1.00 62.25 92 PRO A CA 1
ATOM 728 C C . PRO A 1 92 ? -7.821 -5.390 17.553 1.00 62.25 92 PRO A C 1
ATOM 730 O O . PRO A 1 92 ? -8.067 -4.417 18.264 1.00 62.25 92 PRO A O 1
ATOM 733 N N . ARG A 1 93 ? -6.808 -6.222 17.805 1.00 71.50 93 ARG A N 1
ATOM 734 C CA . ARG A 1 93 ? -5.789 -5.930 18.813 1.00 71.50 93 ARG A CA 1
ATOM 735 C C . ARG A 1 93 ? -5.258 -4.510 18.567 1.00 71.50 93 ARG A C 1
ATOM 737 O O . ARG A 1 93 ? -5.108 -4.139 17.399 1.00 71.50 93 ARG A O 1
ATOM 744 N N . PRO A 1 94 ? -4.930 -3.748 19.624 1.00 80.12 94 PRO A N 1
ATOM 745 C CA . PRO A 1 94 ? -4.514 -2.363 19.470 1.00 80.12 94 PRO A CA 1
ATOM 746 C C . PRO A 1 94 ? -3.377 -2.241 18.450 1.00 80.12 94 PRO A C 1
ATOM 748 O O . PRO A 1 94 ? -2.490 -3.105 18.396 1.00 80.12 94 PRO A O 1
ATOM 751 N N . LEU A 1 95 ? -3.397 -1.186 17.631 1.00 83.75 95 LEU A N 1
ATOM 752 C CA . LEU A 1 95 ? -2.330 -0.892 16.681 1.00 83.75 95 LEU A CA 1
ATOM 753 C C . LEU A 1 95 ? -1.018 -0.796 17.458 1.00 83.75 95 LEU A C 1
ATOM 755 O O . LEU A 1 95 ? -0.878 -0.006 18.383 1.00 83.75 95 LEU A O 1
ATOM 759 N N . ARG A 1 96 ? -0.046 -1.624 17.079 1.00 87.69 96 ARG A N 1
ATOM 760 C CA . ARG A 1 96 ? 1.220 -1.773 17.810 1.00 87.69 96 ARG A CA 1
ATOM 761 C C . ARG A 1 96 ? 2.332 -1.073 17.056 1.00 87.69 96 ARG A C 1
ATOM 763 O O . ARG A 1 96 ? 2.731 -1.555 15.994 1.00 87.69 96 ARG A O 1
ATOM 770 N N . LEU A 1 97 ? 2.803 0.043 17.587 1.00 87.19 97 LEU A N 1
ATOM 771 C CA . LEU A 1 97 ? 3.867 0.859 17.013 1.00 87.19 97 LEU A CA 1
ATOM 772 C C . LEU A 1 97 ? 5.138 0.669 17.833 1.00 87.19 97 LEU A C 1
ATOM 774 O O . LEU A 1 97 ? 5.136 0.929 19.032 1.00 87.19 97 LEU A O 1
ATOM 778 N N . PHE A 1 98 ? 6.206 0.218 17.182 1.00 87.25 98 PHE A N 1
ATOM 779 C CA . PHE A 1 98 ? 7.534 0.159 17.779 1.00 87.25 98 PHE A CA 1
ATOM 780 C C . PHE A 1 98 ? 8.416 1.238 17.164 1.00 87.25 98 PHE A C 1
ATOM 782 O O . PHE A 1 98 ? 8.616 1.255 15.948 1.00 87.25 98 PHE A O 1
ATOM 789 N N . PHE A 1 99 ? 8.929 2.137 17.995 1.00 84.25 99 PHE A N 1
ATOM 790 C CA . PHE A 1 99 ? 9.842 3.198 17.590 1.00 84.25 99 PHE A CA 1
ATOM 791 C C . PHE A 1 99 ? 11.229 2.919 18.158 1.00 84.25 99 PHE A C 1
ATOM 793 O O . PHE A 1 99 ? 11.409 2.888 19.371 1.00 84.25 99 PHE A O 1
ATOM 800 N N . ALA A 1 100 ? 12.222 2.739 17.298 1.00 79.88 100 ALA A N 1
ATOM 801 C CA . ALA A 1 100 ? 13.582 2.498 17.744 1.00 79.88 100 ALA A CA 1
ATOM 802 C C . ALA A 1 100 ? 14.558 3.471 17.113 1.00 79.88 100 ALA A C 1
ATOM 804 O O . ALA A 1 100 ? 14.574 3.627 15.893 1.00 79.88 100 ALA A O 1
ATOM 805 N N . ALA A 1 101 ? 15.416 4.062 17.938 1.00 67.81 101 ALA A N 1
ATOM 806 C CA . ALA A 1 101 ? 16.604 4.726 17.435 1.00 67.81 101 ALA A CA 1
ATOM 807 C C . ALA A 1 101 ? 17.706 3.697 17.192 1.00 67.81 101 ALA A C 1
ATOM 809 O O . ALA A 1 101 ? 18.025 2.872 18.042 1.00 67.81 101 ALA A O 1
ATOM 810 N N . SER A 1 102 ? 18.308 3.776 16.015 1.00 58.56 102 SER A N 1
ATOM 811 C CA . SER A 1 102 ? 19.568 3.141 15.677 1.00 58.56 102 SER A CA 1
ATOM 812 C C . SER A 1 102 ? 20.497 4.237 15.170 1.00 58.56 102 SER A C 1
ATOM 814 O O . SER A 1 102 ? 20.482 4.603 13.992 1.00 58.56 102 SER A O 1
ATOM 816 N N . SER A 1 103 ? 21.293 4.809 16.074 1.00 50.56 103 SER A N 1
ATOM 817 C CA . SER A 1 103 ? 22.364 5.719 15.672 1.00 50.56 103 SER A CA 1
ATOM 818 C C . SER A 1 103 ? 23.652 4.925 15.465 1.00 50.56 103 SER A C 1
ATOM 820 O O . SER A 1 103 ? 24.125 4.281 16.402 1.00 50.56 103 SER A O 1
ATOM 822 N N . PRO A 1 104 ? 24.291 4.996 14.285 1.00 50.22 104 PRO A N 1
ATOM 823 C CA . PRO A 1 104 ? 25.718 4.722 14.193 1.00 50.22 104 PRO A CA 1
ATOM 824 C C . PRO A 1 104 ? 26.455 5.640 15.181 1.00 50.22 104 PRO A C 1
ATOM 826 O O . PRO A 1 104 ? 26.097 6.811 15.315 1.00 50.22 104 PRO A O 1
ATOM 829 N N . THR A 1 105 ? 27.495 5.137 15.845 1.00 52.97 105 THR A N 1
ATOM 830 C CA . THR A 1 105 ? 28.313 5.864 16.841 1.00 52.97 105 THR A CA 1
ATOM 831 C C . THR A 1 105 ? 29.041 7.102 16.299 1.00 52.97 105 THR A C 1
ATOM 833 O O . THR A 1 105 ? 29.691 7.813 17.062 1.00 52.97 105 THR A O 1
ATOM 836 N N . ASP A 1 106 ? 28.932 7.372 14.996 1.00 53.06 106 ASP A N 1
ATOM 837 C CA . ASP A 1 106 ? 29.837 8.251 14.255 1.00 53.06 106 ASP A CA 1
ATOM 838 C C . ASP A 1 106 ? 29.121 9.479 13.646 1.00 53.06 106 ASP A C 1
ATOM 840 O O . ASP A 1 106 ? 29.695 10.176 12.808 1.00 53.06 106 ASP A O 1
ATOM 844 N N . LEU A 1 107 ? 27.862 9.747 14.020 1.00 51.91 107 LEU A N 1
ATOM 845 C CA . LEU A 1 107 ? 27.052 10.844 13.468 1.00 51.91 107 LEU A CA 1
ATOM 846 C C . LEU A 1 107 ? 26.497 11.778 14.552 1.00 51.91 107 LEU A C 1
ATOM 848 O O . LEU A 1 107 ? 26.461 11.441 15.732 1.00 51.91 107 LEU A O 1
ATOM 852 N N . VAL A 1 108 ? 26.101 12.984 14.123 1.00 56.19 108 VAL A N 1
ATOM 853 C CA . VAL A 1 108 ? 25.509 14.037 14.965 1.00 56.19 108 VAL A CA 1
ATOM 854 C C . VAL A 1 108 ? 24.363 13.452 15.792 1.00 56.19 108 VAL A C 1
ATOM 856 O O . VAL A 1 108 ? 23.490 12.793 15.231 1.00 56.19 108 VAL A O 1
ATOM 859 N N . ASN A 1 109 ? 24.371 13.704 17.105 1.00 54.97 109 ASN A N 1
ATOM 860 C CA . ASN A 1 109 ? 23.338 13.233 18.026 1.00 54.97 109 ASN A CA 1
ATOM 861 C C . ASN A 1 109 ? 21.946 13.625 17.508 1.00 54.97 109 ASN A C 1
ATOM 863 O O . ASN A 1 109 ? 21.601 14.807 17.476 1.00 54.97 109 ASN A O 1
ATOM 867 N N . LEU A 1 110 ? 21.152 12.630 17.117 1.00 57.00 110 LEU A N 1
ATOM 868 C CA . LEU A 1 110 ? 19.715 12.791 16.933 1.00 57.00 110 LEU A CA 1
A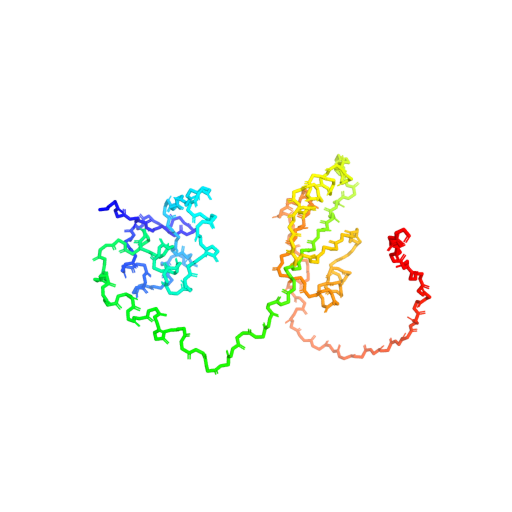TOM 869 C C . LEU A 1 110 ? 19.092 13.100 18.299 1.00 57.00 110 LEU A C 1
ATOM 871 O O . LEU A 1 110 ? 19.355 12.397 19.277 1.00 57.00 110 LEU A O 1
ATOM 875 N N . GLU A 1 111 ? 18.245 14.128 18.376 1.00 65.69 111 GLU A N 1
ATOM 876 C CA . GLU A 1 111 ? 17.410 14.377 19.557 1.00 65.69 111 GLU A CA 1
ATOM 877 C C . GLU A 1 111 ? 16.238 13.383 19.577 1.00 65.69 111 GLU A C 1
ATOM 879 O O . GLU A 1 111 ? 15.081 13.741 19.361 1.00 65.69 111 GLU A O 1
ATOM 884 N N . TYR A 1 112 ? 16.549 12.110 19.831 1.00 69.81 112 TYR A N 1
ATOM 885 C CA . TYR A 1 112 ? 15.593 11.001 19.932 1.00 69.81 112 TYR A CA 1
ATOM 886 C C . TYR A 1 112 ? 14.384 11.341 20.812 1.00 69.81 112 TYR A C 1
ATOM 888 O O . TYR A 1 112 ? 13.236 11.126 20.428 1.00 69.81 112 TYR A O 1
ATOM 896 N N . GLU A 1 113 ? 14.645 11.954 21.966 1.00 70.56 113 GLU A N 1
ATOM 897 C CA . GLU A 1 113 ? 13.623 12.389 22.920 1.00 70.56 113 GLU A CA 1
ATOM 898 C C . GLU A 1 113 ? 12.596 13.337 22.289 1.00 70.56 113 GLU A C 1
ATOM 900 O O . GLU A 1 113 ? 11.405 13.288 22.604 1.00 70.56 113 GLU A O 1
ATOM 905 N N . LEU A 1 114 ? 13.036 14.202 21.371 1.00 74.75 114 LEU A N 1
ATOM 906 C CA . LEU A 1 114 ? 12.161 15.152 20.702 1.00 74.75 114 LEU A CA 1
ATOM 907 C C . LEU A 1 114 ? 11.276 14.457 19.658 1.00 74.75 114 LEU A C 1
ATOM 909 O O . LEU A 1 114 ? 10.083 14.756 19.575 1.00 74.75 114 LEU A O 1
ATOM 913 N N . GLU A 1 115 ? 11.823 13.506 18.899 1.00 72.69 115 GLU A N 1
ATOM 914 C CA . GLU A 1 115 ? 11.064 12.711 17.925 1.00 72.69 115 GLU A CA 1
ATOM 915 C C . GLU A 1 115 ? 10.018 11.822 18.609 1.00 72.69 115 GLU A C 1
ATOM 917 O O . GLU A 1 115 ? 8.841 11.858 18.237 1.00 72.69 115 GLU A O 1
ATOM 922 N N . VAL A 1 116 ? 10.412 11.107 19.670 1.00 78.69 116 VAL A N 1
ATOM 923 C CA . VAL A 1 116 ? 9.494 10.309 20.497 1.00 78.69 116 VAL A CA 1
ATOM 924 C C . VAL A 1 116 ? 8.402 11.196 21.081 1.00 78.69 116 VAL A C 1
ATOM 926 O O . VAL A 1 116 ? 7.226 10.844 21.021 1.00 78.69 116 VAL A O 1
ATOM 929 N N . LYS A 1 117 ? 8.744 12.389 21.582 1.00 78.81 117 LYS A N 1
ATOM 930 C CA . LYS A 1 117 ? 7.763 13.350 22.102 1.00 78.81 117 LYS A CA 1
ATOM 931 C C . LYS A 1 117 ? 6.749 13.790 21.045 1.00 78.81 117 LYS A C 1
ATOM 933 O O . LYS A 1 117 ? 5.562 13.901 21.360 1.00 78.81 117 LYS A O 1
ATOM 938 N N . TYR A 1 118 ? 7.178 14.061 19.812 1.00 80.19 118 TYR A N 1
ATOM 939 C CA . TYR A 1 118 ? 6.252 14.413 18.730 1.00 80.19 118 TYR A CA 1
ATOM 940 C C . TYR A 1 118 ? 5.350 13.244 18.345 1.00 80.19 118 TYR A C 1
ATOM 942 O O . TYR A 1 118 ? 4.154 13.453 18.137 1.00 80.19 118 TYR A O 1
ATOM 950 N N . LEU A 1 119 ? 5.895 12.029 18.302 1.00 79.12 119 LEU A N 1
ATOM 951 C CA . LEU A 1 119 ? 5.120 10.833 18.010 1.00 79.12 119 LEU A CA 1
ATOM 952 C C . LEU A 1 119 ? 4.091 10.555 19.113 1.00 79.12 119 LEU A C 1
ATOM 954 O O . LEU A 1 119 ? 2.909 10.416 18.814 1.00 79.12 119 LEU A O 1
ATOM 958 N N . LEU A 1 120 ? 4.510 10.582 20.383 1.00 80.56 120 LEU A N 1
ATOM 959 C CA . LEU A 1 120 ? 3.629 10.448 21.545 1.00 80.56 120 LEU A CA 1
ATOM 960 C C . LEU A 1 120 ? 2.510 11.490 21.522 1.00 80.56 120 LEU A C 1
ATOM 962 O O . LEU A 1 120 ? 1.357 11.144 21.746 1.00 80.56 120 LEU A O 1
ATOM 966 N N . ARG A 1 121 ? 2.815 12.749 21.184 1.00 81.50 121 ARG A N 1
ATOM 967 C CA . ARG A 1 121 ? 1.799 13.801 21.019 1.00 81.50 121 ARG A CA 1
ATOM 968 C C . ARG A 1 121 ? 0.818 13.503 19.881 1.00 81.50 121 ARG A C 1
ATOM 970 O O . ARG A 1 121 ? -0.348 13.875 19.982 1.00 81.50 121 ARG A O 1
ATOM 977 N N . ALA A 1 122 ? 1.279 12.895 18.791 1.00 78.81 122 ALA A N 1
ATOM 978 C CA . ALA A 1 122 ? 0.416 12.530 17.673 1.00 78.81 122 ALA A CA 1
ATOM 979 C C . ALA A 1 122 ? -0.526 11.371 18.033 1.00 78.81 122 ALA A C 1
ATOM 981 O O . ALA A 1 122 ? -1.668 11.363 17.579 1.00 78.81 122 ALA A O 1
ATOM 982 N N . ILE A 1 123 ? -0.066 10.429 18.864 1.00 80.69 123 ILE A N 1
ATOM 983 C CA . ILE A 1 123 ? -0.844 9.240 19.238 1.00 80.69 123 ILE A CA 1
ATOM 984 C C . ILE A 1 123 ? -1.613 9.380 20.556 1.00 80.69 123 ILE A C 1
ATOM 986 O O . ILE A 1 123 ? -2.511 8.588 20.802 1.00 80.69 123 ILE A O 1
ATOM 990 N N . SER A 1 124 ? -1.326 10.381 21.397 1.00 77.69 124 SER A N 1
ATOM 991 C CA . SER A 1 124 ? -1.923 10.524 22.738 1.00 77.69 124 SER A CA 1
ATOM 992 C C . SER A 1 124 ? -3.442 10.731 22.756 1.00 77.69 124 SER A C 1
ATOM 994 O O . SER A 1 124 ? -4.043 10.685 23.823 1.00 77.69 124 SER A O 1
ATOM 996 N N . GLY A 1 125 ? -4.051 11.023 21.604 1.00 76.56 125 GLY A N 1
ATOM 997 C CA . GLY A 1 125 ? -5.502 11.156 21.445 1.00 76.56 125 GLY A CA 1
ATOM 998 C C . GLY A 1 125 ? -6.154 10.003 20.684 1.00 76.56 125 GLY A C 1
ATOM 999 O O . GLY A 1 125 ? -7.321 10.120 20.328 1.00 76.56 125 GLY A O 1
ATOM 1000 N N . LEU A 1 126 ? -5.405 8.943 20.374 1.00 78.94 126 LEU A N 1
ATOM 1001 C CA . LEU A 1 126 ? -5.908 7.772 19.667 1.00 78.94 126 LEU A CA 1
ATOM 1002 C C . LEU A 1 126 ? -6.177 6.655 20.678 1.00 78.94 126 LEU A C 1
ATOM 1004 O O . LEU A 1 126 ? -5.340 6.362 21.532 1.00 78.94 126 LEU A O 1
ATOM 1008 N N . GLU A 1 127 ? -7.351 6.044 20.575 1.00 79.06 127 GLU A N 1
ATOM 1009 C CA . GLU A 1 127 ? -7.700 4.838 21.324 1.00 79.06 127 GLU A CA 1
ATOM 1010 C C . GLU A 1 127 ? -7.122 3.603 20.613 1.00 79.06 127 GLU A C 1
ATOM 1012 O O . GLU A 1 127 ? -6.759 3.663 19.437 1.00 79.06 127 GLU A O 1
ATOM 1017 N N . ASP A 1 128 ? -6.972 2.496 21.342 1.00 83.31 128 ASP A N 1
ATOM 1018 C CA . ASP A 1 128 ? -6.489 1.220 20.800 1.00 83.31 128 ASP A CA 1
ATOM 1019 C C . ASP A 1 128 ? -5.115 1.282 20.111 1.00 83.31 128 ASP A C 1
ATOM 1021 O O . ASP A 1 128 ? -4.870 0.637 19.091 1.00 83.31 128 ASP A O 1
ATOM 1025 N N . ILE A 1 129 ? -4.168 2.010 20.709 1.00 84.12 129 ILE A N 1
ATOM 1026 C CA . ILE A 1 129 ? -2.754 1.997 20.315 1.00 84.12 129 ILE A CA 1
ATOM 1027 C C . ILE A 1 129 ? -1.889 1.447 21.450 1.00 84.12 129 ILE A C 1
ATOM 1029 O O . ILE A 1 129 ? -1.919 1.948 22.571 1.00 84.12 129 ILE A O 1
ATOM 1033 N N . ALA A 1 130 ? -1.059 0.449 21.144 1.00 86.69 130 ALA A N 1
ATOM 1034 C CA . ALA A 1 130 ? 0.065 0.061 21.986 1.00 86.69 130 ALA A CA 1
ATOM 1035 C C . ALA A 1 130 ? 1.352 0.629 21.384 1.00 86.69 130 ALA A C 1
ATOM 1037 O O . ALA A 1 130 ? 1.676 0.384 20.221 1.00 86.69 130 ALA A O 1
ATOM 1038 N N . PHE A 1 131 ? 2.098 1.378 22.182 1.00 86.56 131 PHE A N 1
ATOM 1039 C CA . PHE A 1 131 ? 3.343 1.999 21.762 1.00 86.56 131 PHE A CA 1
ATOM 1040 C C . PHE A 1 131 ? 4.497 1.473 22.608 1.00 86.56 131 PHE A C 1
ATOM 1042 O O . PHE A 1 131 ? 4.380 1.430 23.832 1.00 86.56 131 PHE A O 1
ATOM 1049 N N . ASP A 1 132 ? 5.592 1.096 21.953 1.00 84.12 132 ASP A N 1
ATOM 1050 C CA . ASP A 1 132 ? 6.859 0.785 22.611 1.00 84.12 132 ASP A CA 1
ATOM 1051 C C . ASP A 1 132 ? 7.997 1.563 21.945 1.00 84.12 132 ASP A C 1
ATOM 1053 O O . ASP A 1 132 ? 7.969 1.840 20.739 1.00 84.12 132 ASP A O 1
ATOM 1057 N N . SER A 1 133 ? 8.994 1.930 22.743 1.00 84.62 133 SER A N 1
ATOM 1058 C CA . SER A 1 133 ? 10.162 2.668 22.282 1.00 84.62 133 SER A CA 1
ATOM 1059 C C . SER A 1 133 ? 11.434 2.134 22.921 1.00 84.62 133 SER A C 1
ATOM 1061 O O . SER A 1 133 ? 11.465 1.949 24.138 1.00 84.62 133 SER A O 1
ATOM 1063 N N . GLY A 1 134 ? 12.491 1.930 22.136 1.00 72.56 134 GLY A N 1
ATOM 1064 C CA . GLY A 1 134 ? 13.730 1.342 22.645 1.00 72.56 134 GLY A CA 1
ATOM 1065 C C . GLY A 1 134 ? 14.983 1.771 21.892 1.00 72.56 134 GLY A C 1
ATOM 1066 O O . GLY A 1 134 ? 14.944 2.068 20.700 1.00 72.56 134 GLY A O 1
ATOM 1067 N N . ASP A 1 135 ? 16.105 1.767 22.609 1.00 66.25 135 ASP A N 1
ATOM 1068 C CA . ASP A 1 135 ? 17.437 1.838 22.011 1.00 66.25 135 ASP A CA 1
ATOM 1069 C C . ASP A 1 135 ? 17.886 0.420 21.634 1.00 66.25 135 ASP A C 1
ATOM 1071 O O . ASP A 1 135 ? 17.740 -0.521 22.422 1.00 66.25 135 ASP A O 1
ATOM 1075 N N . LEU A 1 136 ? 18.392 0.251 20.415 1.00 68.94 136 LEU A N 1
ATOM 1076 C CA . LEU A 1 136 ? 18.780 -1.048 19.877 1.00 68.94 136 LEU A CA 1
ATOM 1077 C C . LEU A 1 136 ? 20.280 -1.071 19.602 1.00 68.94 136 LEU A C 1
ATOM 1079 O O . LEU A 1 136 ? 20.762 -0.509 18.618 1.00 68.94 136 LEU A O 1
ATOM 1083 N N . GLY A 1 137 ? 21.011 -1.793 20.454 1.00 61.69 137 GLY A N 1
ATOM 1084 C CA . GLY A 1 137 ? 22.459 -1.965 20.327 1.00 61.69 137 GLY A CA 1
ATOM 1085 C C . GLY A 1 137 ? 22.875 -2.919 19.202 1.00 61.69 137 GLY A C 1
ATOM 1086 O O . GLY A 1 137 ? 23.999 -2.836 18.704 1.00 61.69 137 GLY A O 1
ATOM 1087 N N . SER A 1 138 ? 21.993 -3.829 18.776 1.00 70.69 138 SER A N 1
ATOM 1088 C CA . SER A 1 138 ? 22.267 -4.786 17.703 1.00 70.69 138 SER A CA 1
ATOM 1089 C C . SER A 1 138 ? 21.011 -5.221 16.933 1.00 70.69 138 SER A C 1
ATOM 1091 O O . SER A 1 138 ? 19.879 -5.108 17.399 1.00 70.69 138 SER A O 1
ATOM 1093 N N . PHE A 1 139 ? 21.210 -5.805 15.744 1.00 73.31 139 PHE A N 1
ATOM 1094 C CA . PHE A 1 139 ? 20.125 -6.435 14.974 1.00 73.31 139 PHE A CA 1
ATOM 1095 C C . PHE A 1 139 ? 19.492 -7.643 15.679 1.00 73.31 139 PHE A C 1
ATOM 1097 O O . PHE A 1 139 ? 18.361 -8.004 15.353 1.00 73.31 139 PHE A O 1
ATOM 1104 N N . GLN A 1 140 ? 20.211 -8.295 16.599 1.00 73.06 140 GLN A N 1
ATOM 1105 C CA . GLN A 1 140 ? 19.636 -9.381 17.389 1.00 73.06 140 GLN A CA 1
ATOM 1106 C C . GLN A 1 140 ? 18.645 -8.819 18.411 1.00 73.06 140 GLN A C 1
ATOM 1108 O O . GLN A 1 140 ? 17.541 -9.339 18.510 1.00 73.06 140 GLN A O 1
ATOM 1113 N N . ASP A 1 141 ? 18.983 -7.697 19.052 1.00 75.62 141 ASP A N 1
ATOM 1114 C CA . ASP A 1 141 ? 18.081 -7.009 19.982 1.00 75.62 141 ASP A CA 1
ATOM 1115 C C . ASP A 1 141 ? 16.808 -6.532 19.267 1.00 75.62 141 ASP A C 1
ATOM 1117 O O . ASP A 1 141 ? 15.707 -6.698 19.787 1.00 75.62 141 ASP A O 1
ATOM 1121 N N . LEU A 1 142 ? 16.935 -6.026 18.029 1.00 80.06 142 LEU A N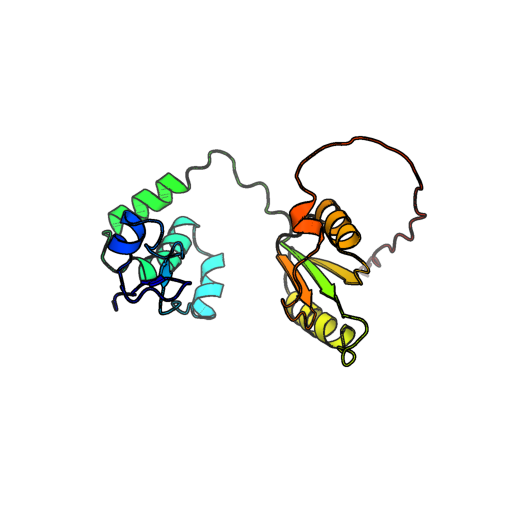 1
ATOM 1122 C CA . LEU A 1 142 ? 15.781 -5.681 17.188 1.00 80.06 142 LEU A CA 1
ATOM 1123 C C . LEU A 1 142 ? 14.874 -6.893 16.960 1.00 80.06 142 LEU A C 1
ATOM 1125 O O . LEU A 1 142 ? 13.656 -6.791 17.079 1.00 80.06 142 LEU A O 1
ATOM 1129 N N . ARG A 1 143 ? 15.467 -8.033 16.591 1.00 79.69 143 ARG A N 1
ATOM 1130 C CA . ARG A 1 143 ? 14.716 -9.256 16.301 1.00 79.69 143 ARG A CA 1
ATOM 1131 C C . ARG A 1 143 ? 13.972 -9.741 17.533 1.00 79.69 143 ARG A C 1
ATOM 1133 O O . ARG A 1 143 ? 12.771 -9.969 17.441 1.00 79.69 143 ARG A O 1
ATOM 1140 N N . ASP A 1 144 ? 14.670 -9.860 18.655 1.00 83.50 144 ASP A N 1
ATOM 1141 C CA . ASP A 1 144 ? 14.096 -10.349 19.907 1.00 83.50 144 ASP A CA 1
ATOM 1142 C C . ASP A 1 144 ? 12.945 -9.433 20.357 1.00 83.50 144 ASP A C 1
ATOM 1144 O O . ASP A 1 144 ? 11.887 -9.904 20.778 1.00 83.50 144 ASP A O 1
ATOM 1148 N N . HIS A 1 145 ? 13.102 -8.119 20.174 1.00 83.62 145 HIS A N 1
ATOM 1149 C CA . HIS A 1 145 ? 12.072 -7.145 20.511 1.00 83.62 145 HIS A CA 1
ATOM 1150 C C . HIS A 1 145 ? 10.864 -7.194 19.561 1.00 83.62 145 HIS A C 1
ATOM 1152 O O . HIS A 1 145 ? 9.721 -7.166 20.015 1.00 83.62 145 HIS A O 1
ATOM 1158 N N . VAL A 1 146 ? 11.080 -7.339 18.249 1.00 84.38 146 VAL A N 1
ATOM 1159 C CA . VAL A 1 146 ? 9.995 -7.541 17.272 1.00 84.38 146 VAL A CA 1
ATOM 1160 C C . VAL A 1 146 ? 9.252 -8.850 17.544 1.00 84.38 146 VAL A C 1
ATOM 1162 O O . VAL A 1 146 ? 8.025 -8.876 17.474 1.00 84.38 146 VAL A O 1
ATOM 1165 N N . GLU A 1 147 ? 9.959 -9.923 17.897 1.00 87.31 147 GLU A N 1
ATOM 1166 C CA . GLU A 1 147 ? 9.346 -11.203 18.259 1.00 87.31 147 GLU A CA 1
ATOM 1167 C C . GLU A 1 147 ? 8.503 -11.097 19.536 1.00 87.31 147 GLU A C 1
ATOM 1169 O O . GLU A 1 147 ? 7.431 -11.699 19.603 1.00 87.31 147 GLU A O 1
ATOM 1174 N N . GLN A 1 148 ? 8.934 -10.304 20.519 1.00 87.25 148 GLN A N 1
ATOM 1175 C CA . GLN A 1 148 ? 8.221 -10.120 21.782 1.00 87.25 148 GLN A CA 1
ATOM 1176 C C . GLN A 1 148 ? 7.033 -9.152 21.671 1.00 87.25 148 GLN A C 1
ATOM 1178 O O . GLN A 1 148 ? 5.926 -9.481 22.097 1.00 87.25 148 GLN A O 1
ATOM 1183 N N . PHE A 1 149 ? 7.253 -7.953 21.129 1.00 88.94 149 PHE A N 1
ATOM 1184 C CA . 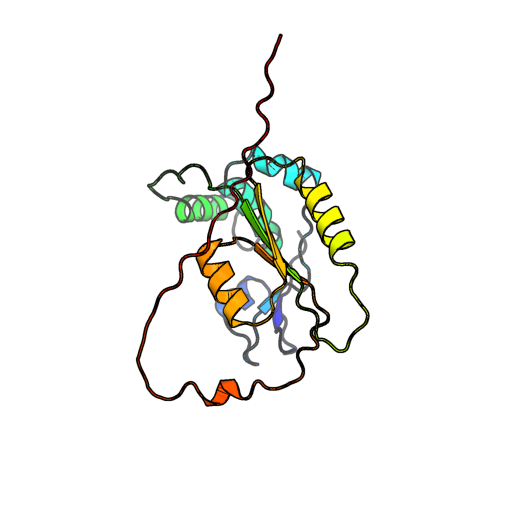PHE A 1 149 ? 6.234 -6.904 21.037 1.00 88.94 149 PHE A CA 1
ATOM 1185 C C . PHE A 1 149 ? 5.269 -7.130 19.863 1.00 88.94 149 PHE A C 1
ATOM 1187 O O . PHE A 1 149 ? 4.126 -6.669 19.887 1.00 88.94 149 PHE A O 1
ATOM 1194 N N . GLN A 1 150 ? 5.701 -7.884 18.844 1.00 88.12 150 GLN A N 1
ATOM 1195 C CA . GLN A 1 150 ? 4.932 -8.184 17.635 1.00 88.12 150 GLN A CA 1
ATOM 1196 C C . GLN A 1 150 ? 4.367 -6.906 16.965 1.00 88.12 150 GLN A C 1
ATOM 1198 O O . GLN A 1 150 ? 3.165 -6.826 16.704 1.00 88.12 150 GLN A O 1
ATOM 1203 N N . PRO A 1 151 ? 5.164 -5.855 16.717 1.00 89.44 151 PRO A N 1
ATOM 1204 C CA . PRO A 1 151 ? 4.653 -4.598 16.172 1.00 89.44 151 PRO A CA 1
ATOM 1205 C C . PRO A 1 151 ? 3.965 -4.782 14.814 1.00 89.44 151 PRO A C 1
ATOM 1207 O O . PRO A 1 151 ? 4.365 -5.612 14.002 1.00 89.44 151 PRO A O 1
ATOM 1210 N N . HIS A 1 152 ? 2.948 -3.962 14.555 1.00 88.81 152 HIS A N 1
ATOM 1211 C CA . HIS A 1 152 ? 2.373 -3.800 13.218 1.00 88.81 152 HIS A CA 1
ATOM 1212 C C . HIS A 1 152 ? 3.210 -2.829 12.381 1.00 88.81 152 HIS A C 1
ATOM 1214 O O . HIS A 1 152 ? 3.376 -3.022 11.181 1.00 88.81 152 HIS A O 1
ATOM 1220 N N . VAL A 1 153 ? 3.745 -1.789 13.026 1.00 85.88 153 VAL A N 1
ATOM 1221 C CA . VAL A 1 153 ? 4.601 -0.780 12.402 1.00 85.88 153 VAL A CA 1
ATOM 1222 C C . VAL A 1 153 ? 5.892 -0.686 13.202 1.00 85.88 153 VAL A C 1
ATOM 1224 O O . VAL A 1 153 ? 5.854 -0.464 14.411 1.00 85.88 153 VAL A O 1
ATOM 1227 N N . VAL A 1 154 ? 7.026 -0.839 12.519 1.00 84.75 154 VAL A N 1
ATOM 1228 C CA . VAL A 1 154 ? 8.359 -0.593 13.078 1.00 84.75 154 VAL A CA 1
ATOM 1229 C C . VAL A 1 154 ? 8.921 0.659 12.428 1.00 84.75 154 VAL A C 1
ATOM 1231 O O . VAL A 1 154 ? 9.086 0.711 11.209 1.00 84.75 154 VAL A O 1
ATOM 1234 N N . HIS A 1 155 ? 9.218 1.663 13.240 1.00 82.25 155 HIS A N 1
ATOM 1235 C CA . HIS A 1 155 ? 9.866 2.888 12.815 1.00 82.25 155 HIS A CA 1
ATOM 1236 C C . HIS A 1 155 ? 11.292 2.906 13.357 1.00 82.25 155 HIS A C 1
ATOM 1238 O O . HIS A 1 155 ? 11.498 3.014 14.562 1.00 82.25 155 HIS A O 1
ATOM 1244 N N . LEU A 1 156 ? 12.269 2.767 12.461 1.00 77.38 156 LEU A N 1
ATOM 1245 C CA . LEU A 1 156 ? 13.687 2.833 12.803 1.00 77.38 156 LEU A CA 1
ATOM 1246 C C . LEU A 1 156 ? 14.209 4.228 12.460 1.00 77.38 156 LEU A C 1
ATOM 1248 O O . LEU A 1 156 ? 14.301 4.571 11.279 1.00 77.38 156 LEU A O 1
ATOM 1252 N N . THR A 1 157 ? 14.554 5.025 13.469 1.00 69.94 157 THR A N 1
ATOM 1253 C CA . THR A 1 157 ? 15.211 6.318 13.266 1.00 69.94 157 THR A CA 1
ATOM 1254 C C . THR A 1 157 ? 16.710 6.133 13.256 1.00 69.94 157 THR A C 1
ATOM 1256 O O . THR A 1 157 ? 17.291 5.483 14.115 1.00 69.94 157 THR A O 1
ATOM 1259 N N . GLY A 1 158 ? 17.357 6.661 12.228 1.00 58.97 158 GLY A N 1
ATOM 1260 C CA . GLY A 1 158 ? 18.788 6.497 12.049 1.00 58.97 158 GLY A CA 1
ATOM 1261 C C . GLY A 1 158 ? 19.214 6.990 10.682 1.00 58.97 158 GLY A C 1
ATOM 1262 O O . GLY A 1 158 ? 18.541 6.760 9.679 1.00 58.97 158 GLY A O 1
ATOM 1263 N N . HIS A 1 159 ? 20.347 7.681 10.619 1.00 51.91 159 HIS A N 1
ATOM 1264 C CA . HIS A 1 159 ? 20.967 8.085 9.357 1.00 51.91 159 HIS A CA 1
ATOM 1265 C C . HIS A 1 159 ? 21.794 6.916 8.806 1.00 51.91 159 HIS A C 1
ATOM 1267 O O . HIS A 1 159 ? 23.019 6.960 8.713 1.00 51.91 159 HIS A O 1
ATOM 1273 N N . GLY A 1 160 ? 21.112 5.819 8.484 1.00 43.28 160 GLY A N 1
ATOM 1274 C CA . GLY A 1 160 ? 21.725 4.673 7.833 1.00 43.28 160 GLY A CA 1
ATOM 1275 C C . GLY A 1 160 ? 21.952 4.970 6.356 1.00 43.28 160 GLY A C 1
ATOM 1276 O O . GLY A 1 160 ? 21.031 4.859 5.552 1.00 43.28 160 GLY A O 1
ATOM 1277 N N . SER A 1 161 ? 23.182 5.299 5.959 1.00 39.75 161 SER A N 1
ATOM 1278 C CA . SER A 1 161 ? 23.569 5.073 4.564 1.00 39.75 161 SER A CA 1
ATOM 1279 C C . SER A 1 161 ? 23.630 3.564 4.338 1.00 39.75 161 SER A C 1
ATOM 1281 O O . SER A 1 161 ? 24.450 2.881 4.952 1.00 39.75 161 SER A O 1
ATOM 1283 N N . VAL A 1 162 ? 22.789 3.033 3.446 1.00 41.16 162 VAL A N 1
ATOM 1284 C CA . VAL A 1 162 ? 22.836 1.630 2.993 1.00 41.16 162 VAL A CA 1
ATOM 1285 C C . VAL A 1 162 ? 24.041 1.443 2.062 1.00 41.16 162 VAL A C 1
ATOM 1287 O O . VAL A 1 162 ? 23.915 1.143 0.881 1.00 41.16 162 VAL A O 1
ATOM 1290 N N . VAL A 1 163 ? 25.246 1.691 2.573 1.00 43.69 163 VAL A N 1
ATOM 1291 C CA . VAL A 1 163 ? 26.494 1.506 1.834 1.00 43.69 163 VAL A CA 1
ATOM 1292 C C . VAL A 1 163 ? 27.504 0.825 2.742 1.00 43.69 163 VAL A C 1
ATOM 1294 O O . VAL A 1 163 ? 28.428 1.441 3.260 1.00 43.69 163 VAL A O 1
ATOM 1297 N N . LYS A 1 164 ? 27.312 -0.482 2.934 1.00 39.28 164 LYS A N 1
ATOM 1298 C CA . LYS A 1 164 ? 28.382 -1.471 3.130 1.00 39.28 164 LYS A CA 1
ATOM 1299 C C . LYS A 1 164 ? 27.766 -2.866 3.035 1.00 39.28 164 LYS A C 1
ATOM 1301 O O . LYS A 1 164 ? 26.853 -3.199 3.783 1.00 39.28 164 LYS A O 1
ATOM 1306 N N . LYS A 1 165 ? 28.256 -3.672 2.084 1.00 41.44 165 LYS A N 1
ATOM 1307 C CA . LYS A 1 165 ? 27.925 -5.100 1.962 1.00 41.44 165 LYS A CA 1
ATOM 1308 C C . LYS A 1 165 ? 28.079 -5.762 3.333 1.00 41.44 165 LYS A C 1
ATOM 1310 O O . LYS A 1 165 ? 29.177 -5.738 3.886 1.00 41.44 165 LYS A O 1
ATOM 1315 N N . CYS A 1 166 ? 27.010 -6.359 3.859 1.00 36.97 166 CYS A N 1
ATOM 1316 C CA . CYS A 1 166 ? 27.132 -7.203 5.041 1.00 36.97 166 CYS A CA 1
ATOM 1317 C C . CYS A 1 166 ? 27.993 -8.424 4.678 1.00 36.97 166 CYS A C 1
ATOM 1319 O O . CYS A 1 166 ? 27.608 -9.165 3.770 1.00 36.97 166 CYS A O 1
ATOM 1321 N N . PRO A 1 167 ? 29.094 -8.708 5.396 1.00 44.31 167 PRO A N 1
ATOM 1322 C CA . PRO A 1 167 ? 29.872 -9.940 5.213 1.00 44.31 167 PRO A CA 1
ATOM 1323 C C . PRO A 1 167 ? 29.068 -11.204 5.568 1.00 44.31 167 PRO A C 1
ATOM 1325 O O . PRO A 1 167 ? 29.498 -12.323 5.308 1.00 44.31 167 PRO A O 1
ATOM 1328 N N . CYS A 1 168 ? 27.900 -11.031 6.197 1.00 43.34 168 CYS A N 1
ATOM 1329 C CA . CYS A 1 168 ? 26.989 -12.096 6.585 1.00 43.34 168 CYS A CA 1
ATOM 1330 C C . CYS A 1 168 ? 26.193 -12.700 5.415 1.00 43.34 168 CYS A C 1
ATOM 1332 O O . CYS A 1 168 ? 25.682 -13.811 5.558 1.00 43.34 168 CYS A O 1
ATOM 1334 N N . ALA A 1 169 ? 26.103 -12.007 4.273 1.00 43.03 169 ALA A N 1
ATOM 1335 C CA . ALA A 1 169 ? 25.334 -12.469 3.116 1.00 43.03 169 ALA A CA 1
ATOM 1336 C C . ALA A 1 169 ? 25.902 -13.764 2.499 1.00 43.03 169 ALA A C 1
ATOM 1338 O O . ALA A 1 169 ? 25.142 -14.565 1.965 1.00 43.03 169 ALA A O 1
ATOM 1339 N N . ASP A 1 170 ? 27.202 -14.026 2.674 1.00 38.12 170 ASP A N 1
ATOM 1340 C CA . ASP A 1 170 ? 27.868 -15.232 2.160 1.00 38.12 170 ASP A CA 1
ATOM 1341 C C . ASP A 1 170 ? 27.848 -16.414 3.154 1.00 38.12 170 ASP A C 1
ATOM 1343 O O . ASP A 1 170 ? 28.309 -17.507 2.837 1.00 38.12 170 ASP A O 1
ATOM 1347 N N . ARG A 1 171 ? 27.320 -16.229 4.377 1.00 35.38 171 ARG A N 1
ATOM 1348 C CA . ARG A 1 171 ? 27.356 -17.249 5.448 1.00 35.38 171 ARG A CA 1
ATOM 1349 C C . ARG A 1 171 ? 26.106 -18.120 5.548 1.00 35.38 171 ARG A C 1
ATOM 1351 O O . ARG A 1 171 ? 26.085 -19.051 6.347 1.00 35.38 171 ARG A O 1
ATOM 1358 N N . TRP A 1 172 ? 25.078 -17.849 4.746 1.00 30.59 172 TRP A N 1
ATOM 1359 C CA . TRP A 1 172 ? 23.818 -18.605 4.730 1.00 30.59 172 TRP A CA 1
ATOM 1360 C C . TRP A 1 172 ? 23.853 -19.833 3.804 1.00 30.59 172 TRP A C 1
ATOM 1362 O O . TRP A 1 172 ? 22.846 -20.237 3.230 1.00 30.59 172 TRP A O 1
ATOM 1372 N N . THR A 1 173 ? 25.011 -20.486 3.709 1.00 36.06 173 THR A N 1
ATOM 1373 C CA . THR A 1 173 ? 25.130 -21.861 3.218 1.00 36.06 173 THR A CA 1
ATOM 1374 C C . THR A 1 173 ? 25.823 -22.715 4.282 1.00 36.06 173 THR A C 1
ATOM 1376 O O . THR A 1 173 ? 27.047 -22.771 4.338 1.00 36.06 173 THR A O 1
ATOM 1379 N N . GLY A 1 174 ? 25.030 -23.396 5.118 1.00 29.75 174 GLY A N 1
ATOM 1380 C CA . GLY A 1 174 ? 25.466 -24.566 5.896 1.00 29.75 174 GLY A CA 1
ATOM 1381 C C . GLY A 1 174 ? 25.542 -24.405 7.424 1.00 29.75 174 GLY A C 1
ATOM 1382 O O . GLY A 1 174 ? 26.326 -23.613 7.923 1.00 29.75 174 GLY A O 1
ATOM 1383 N N . GLN A 1 175 ? 24.749 -25.234 8.131 1.00 34.03 175 GLN A N 1
ATOM 1384 C CA . GLN A 1 175 ? 24.996 -25.870 9.451 1.00 34.03 175 GLN A CA 1
ATOM 1385 C C . GLN A 1 175 ? 25.609 -24.993 10.577 1.00 34.03 175 GLN A C 1
ATOM 1387 O O . GLN A 1 175 ? 26.747 -24.567 10.503 1.00 34.03 175 GLN A O 1
ATOM 1392 N N . THR A 1 176 ? 25.025 -24.818 11.772 1.00 28.81 176 THR A N 1
ATOM 1393 C CA . THR A 1 176 ? 24.767 -25.875 12.767 1.00 28.81 176 THR A CA 1
ATOM 1394 C C . THR A 1 176 ? 24.044 -25.339 14.023 1.00 28.81 176 THR A C 1
ATOM 1396 O O . THR A 1 176 ? 24.166 -24.181 14.399 1.00 28.81 176 THR A O 1
ATOM 1399 N N . ARG A 1 177 ? 23.327 -26.265 14.673 1.00 32.34 177 ARG A N 1
ATOM 1400 C CA . ARG A 1 177 ? 22.637 -26.283 15.983 1.00 32.34 177 ARG A CA 1
ATOM 1401 C C . ARG A 1 177 ? 23.417 -25.811 17.241 1.00 32.34 177 ARG A C 1
ATOM 1403 O O . ARG A 1 177 ? 24.627 -25.988 17.300 1.00 32.34 177 ARG A O 1
ATOM 1410 N N . ARG A 1 178 ? 22.611 -25.571 18.309 1.00 29.72 178 ARG A N 1
ATOM 1411 C CA . ARG A 1 178 ? 22.851 -25.590 19.794 1.00 29.72 178 ARG A CA 1
ATOM 1412 C C . ARG A 1 178 ? 23.331 -24.2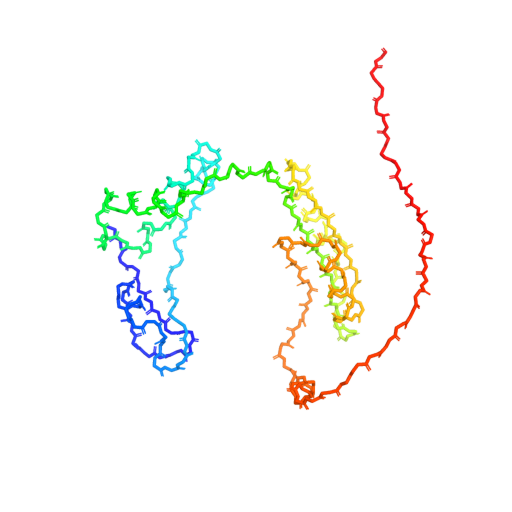60 20.406 1.00 29.72 178 ARG A C 1
ATOM 1414 O O . ARG A 1 178 ? 24.138 -23.589 19.798 1.00 29.72 178 ARG A O 1
ATOM 1421 N N . SER A 1 179 ? 22.965 -23.835 21.623 1.00 31.44 179 SER A N 1
ATOM 1422 C CA . SER A 1 179 ? 22.011 -24.266 22.669 1.00 31.44 179 SER A CA 1
ATOM 1423 C C . SER A 1 179 ? 22.132 -23.308 23.873 1.00 31.44 179 SER A C 1
ATOM 1425 O O . SER A 1 179 ? 23.262 -22.932 24.160 1.00 31.44 179 SER A O 1
ATOM 1427 N N . ALA A 1 180 ? 21.047 -23.139 24.655 1.00 28.72 180 ALA A N 1
ATOM 1428 C CA . ALA A 1 180 ? 21.034 -22.868 26.117 1.00 28.72 180 ALA A CA 1
ATOM 1429 C C . ALA A 1 180 ? 21.612 -21.507 26.604 1.00 28.72 180 ALA A C 1
ATOM 1431 O O . ALA A 1 180 ? 22.564 -21.004 26.043 1.00 28.72 180 ALA A O 1
ATOM 1432 N N . ARG A 1 181 ? 21.174 -20.843 27.684 1.00 27.69 181 ARG A N 1
ATOM 1433 C CA . ARG A 1 181 ? 20.208 -21.085 28.772 1.00 27.69 181 ARG A CA 1
ATOM 1434 C C . ARG A 1 181 ? 20.052 -19.764 29.562 1.00 27.69 181 ARG A C 1
ATOM 1436 O O . ARG A 1 181 ? 21.037 -19.080 29.792 1.00 27.69 181 ARG A O 1
ATOM 1443 N N . SER A 1 182 ? 18.829 -19.508 30.029 1.00 38.12 182 SER A N 1
ATOM 1444 C CA . SER A 1 182 ? 18.416 -18.844 31.285 1.00 38.12 182 SER A CA 1
ATOM 1445 C C . SER A 1 182 ? 19.189 -17.636 31.854 1.00 38.12 182 SER A C 1
ATOM 1447 O O . SER A 1 182 ? 20.234 -17.805 32.478 1.00 38.12 182 SER A O 1
ATOM 1449 N N . ALA A 1 183 ? 18.503 -16.493 31.924 1.00 27.30 183 ALA A N 1
ATOM 1450 C CA . ALA A 1 183 ? 18.451 -15.650 33.123 1.00 27.30 183 ALA A CA 1
ATOM 1451 C C . ALA A 1 183 ? 17.116 -14.880 33.130 1.00 27.30 183 ALA A C 1
ATOM 1453 O O . ALA A 1 183 ? 16.780 -14.214 32.157 1.00 27.30 183 ALA A O 1
ATOM 1454 N N . ARG A 1 184 ? 16.313 -15.013 34.194 1.00 30.16 184 ARG A N 1
ATOM 1455 C CA . ARG A 1 184 ? 15.076 -14.228 34.367 1.00 30.16 184 ARG A CA 1
ATOM 1456 C C . ARG A 1 184 ? 15.440 -12.803 34.812 1.00 30.16 184 ARG A C 1
ATOM 1458 O O . ARG A 1 184 ? 16.174 -12.699 35.797 1.00 30.16 184 ARG A O 1
ATOM 1465 N N . PRO A 1 185 ? 14.899 -11.729 34.212 1.00 33.09 185 PRO A N 1
ATOM 1466 C CA . PRO A 1 185 ? 15.033 -10.389 34.772 1.00 33.09 185 PRO A CA 1
ATOM 1467 C C . PRO A 1 185 ? 14.005 -10.153 35.888 1.00 33.09 185 PRO A C 1
ATOM 1469 O O . PRO A 1 185 ? 12.880 -10.657 35.848 1.00 33.09 185 PRO A O 1
ATOM 1472 N N . ARG A 1 186 ? 14.404 -9.376 36.900 1.00 26.55 186 ARG A N 1
ATOM 1473 C CA . ARG A 1 186 ? 13.495 -8.767 37.880 1.00 26.55 186 ARG A CA 1
ATOM 1474 C C . ARG A 1 186 ? 12.633 -7.723 37.176 1.00 26.55 186 ARG A C 1
ATOM 1476 O O . ARG A 1 186 ? 13.162 -6.881 36.461 1.00 26.55 186 ARG A O 1
ATOM 1483 N N . TRP A 1 187 ? 11.332 -7.766 37.435 1.00 30.03 187 TRP A N 1
ATOM 1484 C CA . TRP A 1 187 ? 10.358 -6.802 36.934 1.00 30.03 187 TRP A CA 1
ATOM 1485 C C . TRP A 1 187 ? 10.211 -5.631 37.901 1.00 30.03 187 TRP A C 1
ATOM 1487 O O . TRP A 1 187 ? 10.009 -5.845 39.098 1.00 30.03 187 TRP A O 1
ATOM 1497 N N . THR A 1 188 ? 10.210 -4.413 37.370 1.00 29.23 188 THR A N 1
ATOM 1498 C CA . THR A 1 188 ? 9.588 -3.257 38.024 1.00 29.23 188 THR A CA 1
ATOM 1499 C C . THR A 1 188 ? 8.286 -2.989 37.280 1.00 29.23 188 THR A C 1
ATOM 1501 O O . THR A 1 188 ? 8.262 -2.330 36.248 1.00 29.23 188 THR A O 1
ATOM 1504 N N . THR A 1 189 ? 7.189 -3.571 37.758 1.00 29.69 189 THR A N 1
ATOM 1505 C CA . THR A 1 189 ? 5.843 -3.255 37.267 1.00 29.69 189 THR A CA 1
ATOM 1506 C C . THR A 1 189 ? 5.427 -1.892 37.813 1.00 29.69 189 THR A C 1
ATOM 1508 O O . THR A 1 189 ? 5.206 -1.768 39.019 1.00 29.69 189 THR A O 1
ATOM 1511 N N . PHE A 1 190 ? 5.292 -0.882 36.954 1.00 27.16 190 PHE A N 1
ATOM 1512 C CA . PHE A 1 190 ? 4.575 0.344 37.307 1.00 27.16 190 PHE A CA 1
ATOM 1513 C C . PHE A 1 190 ? 3.071 0.085 37.142 1.00 27.16 190 PHE A C 1
ATOM 1515 O O . PHE A 1 190 ? 2.608 -0.248 36.053 1.00 27.16 190 PHE A O 1
ATOM 1522 N N . ARG A 1 191 ? 2.308 0.173 38.240 1.00 28.66 191 ARG A N 1
ATOM 1523 C CA . ARG A 1 191 ? 0.837 0.172 38.198 1.00 28.66 191 ARG A CA 1
ATOM 1524 C C . ARG A 1 191 ? 0.350 1.576 37.808 1.00 28.66 191 ARG A C 1
ATOM 1526 O O . ARG A 1 191 ? 0.889 2.541 38.351 1.00 28.66 191 ARG A O 1
ATOM 1533 N N . PRO A 1 192 ? -0.669 1.716 36.943 1.00 30.38 192 PRO A N 1
ATOM 1534 C CA . PRO A 1 192 ? -1.289 3.008 36.685 1.00 30.38 192 PRO A CA 1
ATOM 1535 C C . PRO A 1 192 ? -2.041 3.487 37.932 1.00 30.38 192 PRO A C 1
ATOM 1537 O O . PRO A 1 192 ? -2.674 2.695 38.635 1.00 30.38 192 PRO A O 1
ATOM 1540 N N . TRP A 1 193 ? -1.954 4.788 38.203 1.00 31.25 193 TRP A N 1
ATOM 1541 C CA . TRP A 1 193 ? -2.683 5.469 39.269 1.00 31.25 193 TRP A CA 1
ATOM 1542 C C . TRP A 1 193 ? -4.191 5.327 39.020 1.00 31.25 193 TRP A C 1
ATOM 1544 O O . TRP A 1 193 ? -4.700 5.797 38.005 1.00 31.25 193 TRP A O 1
ATOM 1554 N N . ALA A 1 194 ? -4.900 4.667 39.935 1.00 31.47 194 ALA A N 1
ATOM 1555 C CA . ALA A 1 194 ? -6.356 4.662 39.945 1.00 31.47 194 ALA A CA 1
ATOM 1556 C C . ALA A 1 194 ? -6.855 6.059 40.340 1.00 31.47 194 ALA A C 1
ATOM 1558 O O . ALA A 1 194 ? -6.476 6.589 41.387 1.00 31.47 194 ALA A O 1
ATOM 1559 N N . THR A 1 195 ? -7.692 6.652 39.497 1.00 39.31 195 THR A N 1
ATOM 1560 C CA . THR A 1 195 ? -8.521 7.806 39.833 1.00 39.31 195 THR A CA 1
ATOM 1561 C C . THR A 1 195 ? -9.738 7.317 40.622 1.00 39.31 195 THR A C 1
ATOM 1563 O O . THR A 1 195 ? -10.493 6.471 40.148 1.00 39.31 195 THR A O 1
ATOM 1566 N N . SER A 1 196 ? -9.935 7.835 41.834 1.00 29.30 196 SER A N 1
ATOM 1567 C CA . SER A 1 196 ? -11.182 7.654 42.590 1.00 29.30 196 SER A CA 1
ATOM 1568 C C . SER A 1 196 ? -12.089 8.871 42.366 1.00 29.30 196 SER A C 1
ATOM 1570 O O . SER A 1 196 ? -11.593 9.993 42.503 1.00 29.30 196 SER A O 1
ATOM 1572 N N . PRO A 1 197 ? -13.382 8.705 42.031 1.00 35.47 197 PRO A N 1
ATOM 1573 C CA . PRO A 1 197 ? -14.369 9.784 42.090 1.00 35.47 197 PRO A CA 1
ATOM 1574 C C . PRO A 1 197 ? -14.937 9.917 43.531 1.00 35.47 197 PRO A C 1
ATOM 1576 O O . PRO A 1 197 ? -14.602 9.078 44.371 1.00 35.47 197 PRO A O 1
ATOM 1579 N N . PRO A 1 198 ? -15.691 10.996 43.837 1.00 45.75 198 PRO A N 1
ATOM 1580 C CA . PRO A 1 198 ? -15.703 11.661 45.148 1.00 45.75 198 PRO A CA 1
ATOM 1581 C C . PRO A 1 198 ? -16.388 10.901 46.287 1.00 45.75 198 PRO A C 1
ATOM 1583 O O . PRO A 1 198 ? -17.344 10.138 46.019 1.00 45.75 198 PRO A O 1
#

Radius of gyration: 23.37 Å; chains: 1; bounding box: 50×41×66 Å

Foldseek 3Di:
DDFWWWDFPVGDPDIDGPVVLVVVPADPVRGHTDTPDQDDDDPVNVVCVVVDDPLVVVLVRCCNRCPPVDDSVRSSVVSVVVPPDVDDPDPDQFQEEEEEEDEDPPDDDDPVVVVVVVVCVVCVPPPRYHYHYDYDPDPVSVVVCCVVSVHPYYHYDYPDDPPDDDPCVVVPPDDDDDDDDDDDDDDDDDDDDDDDDD